Protein AF-A0A964JKA5-F1 (afdb_monomer_lite)

Foldseek 3Di:
DLLCLFLLFPDKDAQQWEDQDPPDIDGARMATPQRDPDDDHGYRGGLDGDHDDDPDDDPVVNVVVVVCVVVVWQWDWDDDPPDDIDIGGQPDWDDDPPRGPDTQGSCLVPPVVSVVVSSQCSNCVNVVHNDPVSVVVVVVVVVLVVLLVVLLVLLQVLLVVVVNDDPVSNVCSVPDSDNVLSVVQSVCCNPPSDGDD

Radius of gyration: 29.88 Å; chains: 1; bounding box: 60×28×90 Å

Sequence (197 aa):
MVLDTDPDVDSTGFDAGFSPDSKNMRAPDIAVGNVPDRPGWLPGTPPLAVEYAGSGQDEAELTAKIGELLLGIRRVEVHVAGEAVRTLGVGEVLMAPGILRNPVPVEALFDRNVAHEVAFRNLLQRHGYAGLDDVRAEGAEEGRHEAREVLRELLRNTLRGRGALTAEHDTRIAGCPDLAWLAAWVATAATTGVLSD

Secondary structure (DSSP, 8-state):
-TTTTSTT---EEES--EEEETTEEE--SEEESS--SSSSPEES--SEEE----S-S-HHHHHHHHHHHHTT--EEEE--TTS--EEEETT-EE--TTT-SS-EEGGGGT-HHHHHHHHHHHHHHHTT-SSHHHHHHHHHHHHHHHHHHHHHHHHHHHHHHTT---HHHHHHHHH---HHHHHHHHHHHHHHSS---

pLDDT: mean 88.21, std 12.48, range [48.12, 97.81]

Structure (mmCIF, N/CA/C/O backbone):
data_AF-A0A964JKA5-F1
#
_entry.id   AF-A0A964JKA5-F1
#
loop_
_atom_site.group_PDB
_atom_site.id
_atom_site.type_symbol
_atom_site.label_atom_id
_atom_site.label_alt_id
_atom_site.label_comp_id
_atom_site.label_asym_id
_atom_site.label_entity_id
_atom_site.label_seq_id
_atom_site.pdbx_PDB_ins_code
_atom_site.Cartn_x
_atom_site.Cartn_y
_atom_site.Cartn_z
_atom_site.occupancy
_atom_site.B_iso_or_equiv
_atom_site.auth_seq_id
_atom_site.auth_comp_id
_atom_site.auth_asym_id
_atom_site.auth_atom_id
_atom_site.pdbx_PDB_model_num
ATOM 1 N N . MET A 1 1 ? -5.307 5.838 10.882 1.00 71.88 1 MET A N 1
ATOM 2 C CA . MET A 1 1 ? -4.463 5.957 9.670 1.00 71.88 1 MET A CA 1
ATOM 3 C C . MET A 1 1 ? -3.945 4.601 9.202 1.00 71.88 1 MET A C 1
ATOM 5 O O . MET A 1 1 ? -4.222 4.248 8.071 1.00 71.88 1 MET A O 1
ATOM 9 N N . VAL A 1 2 ? -3.257 3.808 10.038 1.00 91.62 2 VAL A N 1
ATOM 10 C CA . VAL A 1 2 ? -2.707 2.510 9.588 1.00 91.62 2 VAL A CA 1
ATOM 11 C C . VAL A 1 2 ? -3.783 1.478 9.214 1.00 91.62 2 VAL A C 1
ATOM 13 O O . VAL A 1 2 ? -3.704 0.883 8.146 1.00 91.62 2 VAL A O 1
ATOM 16 N N . LEU A 1 3 ? -4.828 1.326 10.036 1.00 94.38 3 LEU A N 1
ATOM 17 C CA . LEU A 1 3 ? -5.899 0.345 9.798 1.00 94.38 3 LEU A CA 1
ATOM 18 C C . LEU A 1 3 ? -6.739 0.678 8.560 1.00 94.38 3 LEU A C 1
ATOM 20 O O . LEU A 1 3 ? -7.070 -0.205 7.788 1.00 94.38 3 LEU A O 1
ATOM 24 N N . ASP A 1 4 ? -7.019 1.963 8.346 1.00 94.81 4 ASP A N 1
ATOM 25 C CA . ASP A 1 4 ? -7.806 2.459 7.210 1.00 94.81 4 ASP A CA 1
ATOM 26 C C . ASP A 1 4 ? -7.165 2.167 5.852 1.00 94.81 4 ASP A C 1
ATOM 28 O O . ASP A 1 4 ? -7.837 1.939 4.852 1.00 94.81 4 ASP A O 1
ATOM 32 N N . THR A 1 5 ? -5.834 2.138 5.820 1.00 96.62 5 THR A N 1
ATOM 33 C CA . THR A 1 5 ? -5.111 1.851 4.583 1.00 96.62 5 THR A CA 1
ATOM 34 C C . THR A 1 5 ? -5.114 0.374 4.217 1.00 96.62 5 THR A C 1
ATOM 36 O O . THR A 1 5 ? -4.766 0.077 3.078 1.00 96.62 5 THR A O 1
ATOM 39 N N . ASP A 1 6 ? -5.468 -0.539 5.133 1.00 97.38 6 ASP A N 1
ATOM 40 C CA . ASP A 1 6 ? -5.421 -1.981 4.872 1.00 97.38 6 ASP A CA 1
ATOM 41 C C . ASP A 1 6 ? -6.290 -2.362 3.655 1.00 97.38 6 ASP A C 1
ATOM 43 O O . ASP A 1 6 ? -7.383 -1.816 3.491 1.00 97.38 6 ASP A O 1
ATOM 47 N N . PRO A 1 7 ? -5.823 -3.260 2.764 1.00 96.62 7 PRO A N 1
ATOM 48 C CA . PRO A 1 7 ? -6.537 -3.543 1.524 1.00 96.62 7 PRO A CA 1
ATOM 49 C C . PRO A 1 7 ? -7.911 -4.199 1.672 1.00 96.62 7 PRO A C 1
ATOM 51 O O . PRO A 1 7 ? -8.696 -4.095 0.733 1.00 96.62 7 PRO A O 1
ATOM 54 N N . ASP A 1 8 ? -8.191 -4.876 2.791 1.00 96.38 8 ASP A N 1
ATOM 55 C CA . ASP A 1 8 ? -9.517 -5.462 3.058 1.00 96.38 8 ASP A CA 1
ATOM 56 C C . ASP A 1 8 ? -10.433 -4.502 3.841 1.00 96.38 8 ASP A C 1
ATOM 58 O O . ASP A 1 8 ? -11.581 -4.834 4.133 1.00 96.38 8 ASP A O 1
ATOM 62 N N . VAL A 1 9 ? -9.951 -3.297 4.173 1.00 95.44 9 VAL A N 1
ATOM 63 C CA . VAL A 1 9 ? -10.720 -2.294 4.913 1.00 95.44 9 VAL A CA 1
ATOM 64 C C . VAL A 1 9 ? -11.393 -1.311 3.957 1.00 95.44 9 VAL A C 1
ATOM 66 O O . VAL A 1 9 ? -10.762 -0.440 3.348 1.00 95.44 9 VAL A O 1
ATOM 69 N N . ASP A 1 10 ? -12.718 -1.424 3.881 1.00 92.06 10 ASP A N 1
ATOM 70 C CA . ASP A 1 10 ? -13.564 -0.535 3.077 1.00 92.06 10 ASP A CA 1
ATOM 71 C C . ASP A 1 10 ? -13.814 0.821 3.747 1.00 92.06 10 ASP A C 1
ATOM 73 O O . ASP A 1 10 ? -13.889 1.848 3.075 1.00 92.06 10 ASP A O 1
ATOM 77 N N . SER A 1 11 ? -13.978 0.829 5.071 1.00 92.62 11 SER A N 1
ATOM 78 C CA . SER A 1 11 ? -14.352 2.024 5.828 1.00 92.62 11 SER A CA 1
ATOM 79 C C . SER A 1 11 ? -13.766 2.005 7.230 1.00 92.62 11 SER A C 1
ATOM 81 O O . SER A 1 11 ? -13.856 0.982 7.919 1.00 92.62 11 SER A O 1
ATOM 83 N N . THR A 1 12 ? -13.300 3.160 7.696 1.00 93.25 12 THR A N 1
ATOM 84 C CA . THR A 1 12 ? -13.019 3.404 9.112 1.00 93.25 12 THR A CA 1
ATOM 85 C C . THR A 1 12 ? -13.715 4.663 9.606 1.00 93.25 12 THR A C 1
ATOM 87 O O . THR A 1 12 ? -14.068 5.548 8.830 1.00 93.25 12 THR A O 1
ATOM 90 N N . GLY A 1 13 ? -13.932 4.731 10.915 1.00 91.06 13 GLY A N 1
ATOM 91 C CA . GLY A 1 13 ? -14.464 5.904 11.593 1.00 91.06 13 GLY A CA 1
ATOM 92 C C . GLY A 1 13 ? -13.642 6.235 12.820 1.00 91.06 13 GLY A C 1
ATOM 93 O O . GLY A 1 13 ? -13.259 5.332 13.558 1.00 91.06 13 GLY A O 1
ATOM 94 N N . PHE A 1 14 ? -13.405 7.523 13.035 1.00 90.25 14 PHE A N 1
ATOM 95 C CA . PHE A 1 14 ? -12.816 8.043 14.266 1.00 90.25 14 PHE A CA 1
ATOM 96 C C . PHE A 1 14 ? -13.937 8.560 15.154 1.00 90.25 14 PHE A C 1
ATOM 98 O O . PHE A 1 14 ? -14.813 9.270 14.654 1.00 90.25 14 PHE A O 1
ATOM 105 N N . ASP A 1 15 ? -13.936 8.164 16.426 1.00 89.25 15 ASP A N 1
ATOM 106 C CA . ASP A 1 15 ? -14.999 8.492 17.385 1.00 89.25 15 ASP A CA 1
ATOM 107 C C . ASP A 1 15 ? -16.408 8.168 16.845 1.00 89.25 15 ASP A C 1
ATOM 109 O O . ASP A 1 15 ? -17.394 8.871 17.093 1.00 89.25 15 ASP A O 1
ATOM 113 N N . ALA A 1 16 ? -16.511 7.105 16.040 1.00 88.50 16 ALA A N 1
ATOM 114 C CA . ALA A 1 16 ? -17.747 6.759 15.356 1.00 88.50 16 ALA A CA 1
ATOM 115 C C . ALA A 1 16 ? -18.775 6.243 16.364 1.00 88.50 16 ALA A C 1
ATOM 117 O O . ALA A 1 16 ? -18.591 5.202 16.986 1.00 88.50 16 ALA A O 1
ATOM 118 N N . GLY A 1 17 ? -19.885 6.961 16.516 1.00 88.94 17 GLY A N 1
ATOM 119 C CA . GLY A 1 17 ? -20.928 6.602 17.466 1.00 88.94 17 GLY A CA 1
ATOM 120 C C . GLY A 1 17 ? -21.761 5.401 17.019 1.00 88.94 17 GLY A C 1
ATOM 121 O O . GLY A 1 17 ? -22.501 5.487 16.040 1.00 88.94 17 GLY A O 1
ATOM 122 N N . PHE A 1 18 ? -21.731 4.321 17.798 1.00 89.62 18 PHE A N 1
ATOM 123 C CA . PHE A 1 18 ? -22.574 3.138 17.642 1.00 89.62 18 PHE A CA 1
ATOM 124 C C . PHE A 1 18 ? -23.636 3.036 18.741 1.00 89.62 18 PHE A C 1
ATOM 126 O O . PHE A 1 18 ? -23.392 3.364 19.904 1.00 89.62 18 PHE A O 1
ATOM 133 N N . SER A 1 19 ? -24.807 2.515 18.380 1.00 89.12 19 SER A N 1
ATOM 134 C CA . SER A 1 19 ? -25.881 2.110 19.286 1.00 89.12 19 SER A CA 1
ATOM 135 C C . SER A 1 19 ? -26.134 0.606 19.110 1.00 89.12 19 SER A C 1
ATOM 137 O O . SER A 1 19 ? -26.920 0.202 18.244 1.00 89.12 19 SER A O 1
ATOM 139 N N . PRO A 1 20 ? -25.442 -0.247 19.893 1.00 81.69 20 PRO A N 1
ATOM 140 C CA . PRO A 1 20 ? -25.587 -1.701 19.805 1.00 81.69 20 PRO A CA 1
ATOM 141 C C . PRO A 1 20 ? -26.995 -2.174 20.168 1.00 81.69 20 PRO A C 1
ATOM 143 O O . PRO A 1 20 ? -27.489 -3.159 19.625 1.00 81.69 20 PRO A O 1
ATOM 146 N N . ASP A 1 21 ? -27.648 -1.446 21.074 1.00 83.81 21 ASP A N 1
ATOM 147 C CA . ASP A 1 21 ? -29.027 -1.659 21.482 1.00 83.81 21 ASP A CA 1
ATOM 148 C C . ASP A 1 21 ? -29.695 -0.332 21.874 1.00 83.81 21 ASP A C 1
ATOM 150 O O . ASP A 1 21 ? -29.045 0.704 22.008 1.00 83.81 21 ASP A O 1
ATOM 154 N N . SER A 1 22 ? -31.012 -0.378 22.101 1.00 78.88 22 SER A N 1
ATOM 155 C CA . SER A 1 22 ? -31.855 0.794 22.396 1.00 78.88 22 SER A CA 1
ATOM 156 C C . SER A 1 22 ? -31.456 1.628 23.625 1.00 78.88 22 SER A C 1
ATOM 158 O O . SER A 1 22 ? -32.026 2.697 23.832 1.00 78.88 22 SER A O 1
ATOM 160 N N . LYS A 1 23 ? -30.545 1.139 24.473 1.00 83.06 23 LYS A N 1
ATOM 161 C CA . LYS A 1 23 ? -30.159 1.776 25.739 1.00 83.06 23 LYS A CA 1
ATOM 162 C C . LYS A 1 23 ? -28.662 2.042 25.851 1.00 83.06 23 LYS A C 1
ATOM 164 O O . LYS A 1 23 ? -28.255 2.727 26.787 1.00 83.06 23 LYS A O 1
ATOM 169 N N . ASN A 1 24 ? -27.855 1.528 24.929 1.00 79.62 24 ASN A N 1
ATOM 170 C CA . ASN A 1 24 ? -26.409 1.660 24.964 1.00 79.62 24 ASN A CA 1
ATOM 171 C C . ASN A 1 24 ? -25.888 2.439 23.760 1.00 79.62 24 ASN A C 1
ATOM 173 O O . ASN A 1 24 ? -26.321 2.247 22.625 1.00 79.62 24 ASN A O 1
ATOM 177 N N . MET A 1 25 ? -24.904 3.292 24.034 1.00 83.25 25 MET A N 1
ATOM 178 C CA . MET A 1 25 ? -24.112 3.991 23.030 1.00 83.25 25 MET A CA 1
ATOM 179 C C . MET A 1 25 ? -22.634 3.819 23.358 1.00 83.25 25 MET A C 1
ATOM 181 O O . MET A 1 25 ? -22.254 3.865 24.533 1.00 83.25 25 MET A O 1
ATOM 185 N N . ARG A 1 26 ? -21.813 3.595 22.338 1.00 85.88 26 ARG A N 1
ATOM 186 C CA . ARG A 1 26 ? -20.352 3.506 22.438 1.00 85.88 26 ARG A CA 1
ATOM 187 C C . ARG A 1 26 ? -19.743 4.198 21.229 1.00 85.88 26 ARG A C 1
ATOM 189 O O . ARG A 1 26 ? -20.271 4.060 20.133 1.00 85.88 26 ARG A O 1
ATOM 196 N N . ALA A 1 27 ? -18.666 4.936 21.433 1.00 88.31 27 ALA A N 1
ATOM 197 C CA . ALA A 1 27 ? -17.919 5.581 20.365 1.00 88.31 27 ALA A CA 1
ATOM 198 C C . ALA A 1 27 ? -16.451 5.208 20.569 1.00 88.31 27 ALA A C 1
ATOM 200 O O . ALA A 1 27 ? -15.813 5.838 21.408 1.00 88.31 27 ALA A O 1
ATOM 201 N N . PRO A 1 28 ? -15.964 4.137 19.921 1.00 87.69 28 PRO A N 1
ATOM 202 C CA . PRO A 1 28 ? -14.559 3.790 20.015 1.00 87.69 28 PRO A CA 1
ATOM 203 C C . PRO A 1 28 ? -13.702 4.833 19.311 1.00 87.69 28 PRO A C 1
ATOM 205 O O . PRO A 1 28 ? -14.137 5.395 18.298 1.00 87.69 28 PRO A O 1
ATOM 208 N N . ASP A 1 29 ? -12.473 5.021 19.794 1.00 90.31 29 ASP A N 1
ATOM 209 C CA . ASP A 1 29 ? -11.520 5.948 19.169 1.00 90.31 29 ASP A CA 1
ATOM 210 C C . ASP A 1 29 ? -11.337 5.632 17.675 1.00 90.31 29 ASP A C 1
ATOM 212 O O . ASP A 1 29 ? -11.250 6.530 16.833 1.00 90.31 29 ASP A O 1
ATOM 216 N N . ILE A 1 30 ? -11.302 4.338 17.326 1.00 91.94 30 ILE A N 1
ATOM 217 C CA . ILE A 1 30 ? -11.314 3.870 15.937 1.00 91.94 30 ILE A CA 1
ATOM 218 C C . ILE A 1 30 ? -12.281 2.693 15.776 1.00 91.94 30 ILE A C 1
ATOM 220 O O . ILE A 1 30 ? -12.174 1.677 16.461 1.00 91.94 30 ILE A O 1
ATOM 224 N N . ALA A 1 31 ? -13.170 2.788 14.791 1.00 92.88 31 ALA A N 1
ATOM 225 C CA . ALA A 1 31 ? -13.996 1.695 14.289 1.00 92.88 31 ALA A CA 1
ATOM 226 C C . ALA A 1 31 ? -13.549 1.288 12.879 1.00 92.88 31 ALA A C 1
ATOM 228 O O . ALA A 1 31 ? -13.314 2.145 12.027 1.00 92.88 31 ALA A O 1
ATOM 229 N N . VAL A 1 32 ? -13.468 -0.015 12.616 1.00 93.69 32 VAL A N 1
ATOM 230 C CA . VAL A 1 32 ? -13.135 -0.587 11.306 1.00 93.69 32 VAL A CA 1
ATOM 231 C C . VAL A 1 32 ? -14.302 -1.439 10.822 1.00 93.69 32 VAL A C 1
ATOM 233 O O . VAL A 1 32 ? -14.722 -2.371 11.510 1.00 93.69 32 VAL A O 1
ATOM 236 N N . GLY A 1 33 ? -14.797 -1.126 9.624 1.00 90.25 33 GLY A N 1
ATOM 237 C CA . GLY A 1 33 ? -15.964 -1.758 9.012 1.00 90.25 33 GLY A CA 1
ATOM 238 C C . GLY A 1 33 ? -17.297 -1.229 9.551 1.00 90.25 33 GLY A C 1
ATOM 239 O O . GLY A 1 33 ? -17.398 -0.760 10.682 1.00 90.25 33 GLY A O 1
ATOM 240 N N . ASN A 1 34 ? -18.346 -1.322 8.728 1.00 88.94 34 ASN A N 1
ATOM 241 C CA . ASN A 1 34 ? -19.699 -0.844 9.046 1.00 88.94 34 ASN A CA 1
ATOM 242 C C . ASN A 1 34 ? -19.774 0.649 9.430 1.00 88.94 34 ASN A C 1
ATOM 244 O O . ASN A 1 34 ? -20.655 1.040 10.197 1.00 88.94 34 ASN A O 1
ATOM 248 N N . VAL A 1 35 ? -18.893 1.487 8.869 1.00 90.06 35 VAL A N 1
ATOM 249 C CA . VAL A 1 35 ? -18.902 2.945 9.067 1.00 90.06 35 VAL A CA 1
ATOM 250 C C . VAL A 1 35 ? -19.303 3.648 7.762 1.00 90.06 35 VAL A C 1
ATOM 252 O O . VAL A 1 35 ? -18.444 4.070 6.993 1.00 90.06 35 VAL A O 1
ATOM 255 N N . PRO A 1 36 ? -20.609 3.742 7.450 1.00 88.38 36 PRO A N 1
ATOM 256 C CA . PRO A 1 36 ? -21.080 4.464 6.272 1.00 88.38 36 PRO A CA 1
ATOM 257 C C . PRO A 1 36 ? -20.891 5.979 6.425 1.00 88.38 36 PRO A C 1
ATOM 259 O O . PRO A 1 36 ? -21.087 6.520 7.512 1.00 88.38 36 PRO A O 1
ATOM 262 N N . ASP A 1 37 ? -20.628 6.666 5.311 1.00 85.75 37 ASP A N 1
ATOM 263 C CA . ASP A 1 37 ? -20.558 8.133 5.234 1.00 85.75 37 ASP A CA 1
ATOM 264 C C . ASP A 1 37 ? -21.962 8.761 5.304 1.00 85.75 37 ASP A C 1
ATOM 266 O O . ASP A 1 37 ? -22.557 9.194 4.315 1.00 85.75 37 ASP A O 1
ATOM 270 N N . ARG A 1 38 ? -22.566 8.700 6.493 1.00 82.62 38 ARG A N 1
ATOM 271 C CA . ARG A 1 38 ? -23.863 9.307 6.794 1.00 82.62 38 ARG A CA 1
ATOM 272 C C . ARG A 1 38 ? -23.905 9.796 8.240 1.00 82.62 38 ARG A C 1
ATOM 274 O O . ARG A 1 38 ? -23.355 9.142 9.124 1.00 82.62 38 ARG A O 1
ATOM 281 N N . PRO A 1 39 ? -24.606 10.906 8.509 1.00 81.75 39 PRO A N 1
ATOM 282 C CA . PRO A 1 39 ? -24.738 11.420 9.863 1.00 81.75 39 PRO A CA 1
ATOM 283 C C . PRO A 1 39 ? -25.609 10.509 10.740 1.00 81.75 39 PRO A C 1
ATOM 285 O O . PRO A 1 39 ? -26.538 9.854 10.259 1.00 81.75 39 PRO A O 1
ATOM 288 N N . GLY A 1 40 ? -25.362 10.558 12.050 1.00 84.75 40 GLY A N 1
ATOM 289 C CA . GLY A 1 40 ? -26.176 9.906 13.078 1.00 84.75 40 GLY A CA 1
ATOM 290 C C . GLY A 1 40 ? -25.510 8.693 13.728 1.00 84.75 40 GLY A C 1
ATOM 291 O O . GLY A 1 40 ? -24.373 8.347 13.427 1.00 84.75 40 GLY A O 1
ATOM 292 N N . TRP A 1 41 ? -26.240 8.060 14.648 1.00 86.44 41 TRP A N 1
ATOM 293 C CA . TRP A 1 41 ? -25.777 6.875 15.369 1.00 86.44 41 TRP A CA 1
ATOM 294 C C . TRP A 1 41 ? -25.859 5.631 14.486 1.00 86.44 41 TRP A C 1
ATOM 296 O O . TRP A 1 41 ? -26.908 5.324 13.911 1.00 86.44 41 TRP A O 1
ATOM 306 N N . LEU A 1 42 ? -24.752 4.903 14.404 1.00 88.88 42 LEU A N 1
ATOM 307 C CA . LEU A 1 42 ? -24.651 3.670 13.640 1.00 88.88 42 LEU A CA 1
ATOM 308 C C . LEU A 1 42 ? -25.280 2.514 14.433 1.00 88.88 42 LEU A C 1
ATOM 310 O O . LEU A 1 42 ? -24.969 2.341 15.609 1.00 88.88 42 LEU A O 1
ATOM 314 N N . PRO A 1 43 ? -26.180 1.711 13.845 1.00 87.81 43 PRO A N 1
ATOM 315 C CA . PRO A 1 43 ? -26.748 0.565 14.546 1.00 87.81 43 PRO A CA 1
ATOM 316 C C . PRO A 1 43 ? -25.712 -0.557 14.712 1.00 87.81 43 PRO A C 1
ATOM 318 O O . PRO A 1 43 ? -24.899 -0.793 13.820 1.00 87.81 43 PRO A O 1
ATOM 321 N N . GLY A 1 44 ? -25.802 -1.302 15.815 1.00 87.69 44 GLY A N 1
ATOM 322 C CA . GLY A 1 44 ? -24.990 -2.501 16.043 1.00 87.69 44 GLY A CA 1
ATOM 323 C C . GLY A 1 44 ? -23.582 -2.198 16.560 1.00 87.69 44 GLY A C 1
ATOM 324 O O . GLY A 1 44 ? -23.390 -1.267 17.339 1.00 87.69 44 GLY A O 1
ATOM 325 N N . THR A 1 45 ? -22.609 -3.017 16.159 1.00 88.25 45 THR A N 1
ATOM 326 C CA . THR A 1 45 ? -21.197 -2.908 16.560 1.00 88.25 45 THR A CA 1
ATOM 327 C C . THR A 1 45 ? -20.282 -2.995 15.338 1.00 88.25 45 THR A C 1
ATOM 329 O O . THR A 1 45 ? -20.593 -3.747 14.405 1.00 88.25 45 THR A O 1
ATOM 332 N N . PRO A 1 46 ? -19.143 -2.280 15.322 1.00 91.00 46 PRO A N 1
ATOM 333 C CA . PRO A 1 46 ? -18.148 -2.475 14.277 1.00 91.00 46 PRO A CA 1
ATOM 334 C C . PRO A 1 46 ? -17.502 -3.869 14.408 1.00 91.00 46 PRO A C 1
ATOM 336 O O . PRO A 1 46 ? -17.376 -4.372 15.528 1.00 91.00 46 PRO A O 1
ATOM 339 N N . PRO A 1 47 ? -17.083 -4.501 13.294 1.00 92.31 47 PRO A N 1
ATOM 340 C CA . PRO A 1 47 ? -16.319 -5.751 13.317 1.00 92.31 47 PRO A CA 1
ATOM 341 C C . PRO A 1 47 ? -15.045 -5.671 14.163 1.00 92.31 47 PRO A C 1
ATOM 343 O O . PRO A 1 47 ? -14.705 -6.628 14.855 1.00 92.31 47 PRO A O 1
ATOM 346 N N . LEU A 1 48 ? -14.358 -4.527 14.122 1.00 92.12 48 LEU A N 1
ATOM 347 C CA . LEU A 1 48 ? -13.182 -4.245 14.937 1.00 92.12 48 LEU A CA 1
ATOM 348 C C . LEU A 1 48 ? -13.277 -2.825 15.502 1.00 92.12 48 LEU A C 1
ATOM 350 O O . LEU A 1 48 ? -13.539 -1.868 14.775 1.00 92.12 48 LEU A O 1
ATOM 354 N N . ALA A 1 49 ? -13.036 -2.707 16.804 1.00 92.31 49 ALA A N 1
ATOM 355 C CA . ALA A 1 49 ? -12.913 -1.447 17.523 1.00 92.31 49 ALA A CA 1
ATOM 356 C C . ALA A 1 49 ? -11.529 -1.373 18.178 1.00 92.31 49 ALA A C 1
ATOM 358 O O . ALA A 1 49 ? -11.021 -2.384 18.666 1.00 92.31 49 ALA A O 1
ATOM 359 N N . VAL A 1 50 ? -10.933 -0.185 18.194 1.00 90.50 50 VAL A N 1
ATOM 360 C CA . VAL A 1 50 ? -9.686 0.108 18.906 1.00 90.50 50 VAL A CA 1
ATOM 361 C C . VAL A 1 50 ? -9.939 1.263 19.857 1.00 90.50 50 VAL A C 1
ATOM 363 O O . VAL A 1 50 ? -10.483 2.286 19.451 1.00 90.50 50 VAL A O 1
ATOM 366 N N . GLU A 1 51 ? -9.504 1.076 21.098 1.00 88.00 51 GLU A N 1
ATOM 367 C CA . GLU A 1 51 ? -9.532 2.079 22.156 1.00 88.00 51 GLU A CA 1
ATOM 368 C C . GLU A 1 51 ? -8.094 2.351 22.599 1.00 88.00 51 GLU A C 1
ATOM 370 O O . GLU A 1 51 ? -7.336 1.430 22.927 1.00 88.00 51 GLU A O 1
ATOM 375 N N . TYR A 1 52 ? -7.711 3.618 22.631 1.00 84.62 52 TYR A N 1
ATOM 376 C CA . TYR A 1 52 ? -6.484 4.076 23.246 1.00 84.62 52 TYR A CA 1
ATOM 377 C C . TYR A 1 52 ? -6.761 4.358 24.712 1.00 84.62 52 TYR A C 1
ATOM 379 O O . TYR A 1 52 ? -7.563 5.210 25.086 1.00 84.62 52 TYR A O 1
ATOM 387 N N . ALA A 1 53 ? -6.055 3.647 25.583 1.00 79.56 53 ALA A N 1
ATOM 388 C CA . ALA A 1 53 ? -6.257 3.788 27.010 1.00 79.56 53 ALA A CA 1
ATOM 389 C C . ALA A 1 53 ? -5.821 5.198 27.480 1.00 79.56 53 ALA A C 1
ATOM 391 O O . ALA A 1 53 ? -4.657 5.406 27.820 1.00 79.56 53 ALA A O 1
ATOM 392 N N . GLY A 1 54 ? -6.757 6.144 27.582 1.00 65.44 54 GLY A N 1
ATOM 393 C CA . GLY A 1 54 ? -6.530 7.500 28.094 1.00 65.44 54 GLY A CA 1
ATOM 394 C C . GLY A 1 54 ? -6.302 7.564 29.611 1.00 65.44 54 GLY A C 1
ATOM 395 O O . GLY A 1 54 ? -6.552 6.604 30.346 1.00 65.44 54 GLY A O 1
ATOM 396 N N . SER A 1 55 ? -5.797 8.693 30.111 1.00 58.62 55 SER A N 1
ATOM 397 C CA . SER A 1 55 ? -5.717 8.969 31.552 1.00 58.62 55 SER A CA 1
ATOM 398 C C . SER A 1 55 ? -7.045 9.562 32.031 1.00 58.62 55 SER A C 1
ATOM 400 O O . SER A 1 55 ? -7.273 10.762 31.878 1.00 58.62 55 SER A O 1
ATOM 402 N N . GLY A 1 56 ? -7.928 8.733 32.589 1.00 54.72 56 GLY A N 1
ATOM 403 C CA . GLY A 1 56 ? -9.218 9.189 33.101 1.00 54.72 56 GLY A CA 1
ATOM 404 C C . GLY A 1 56 ? -10.044 8.087 33.769 1.00 54.72 56 GLY A C 1
ATOM 405 O O . GLY A 1 56 ? -10.723 7.347 33.072 1.00 54.72 56 GLY A O 1
ATOM 406 N N . GLN A 1 57 ? -10.044 8.111 35.109 1.00 48.12 57 GLN A N 1
ATOM 407 C CA . GLN A 1 57 ? -10.852 7.354 36.091 1.00 48.12 57 GLN A CA 1
ATOM 408 C C . GLN A 1 57 ? -10.255 6.060 36.685 1.00 48.12 57 GLN A C 1
ATOM 410 O O . GLN A 1 57 ? -9.525 5.336 36.026 1.00 48.12 57 GLN A O 1
ATOM 415 N N . ASP A 1 58 ? -10.571 5.886 37.980 1.00 57.97 58 ASP A N 1
ATOM 416 C CA . ASP A 1 58 ? -9.986 5.039 39.042 1.00 57.97 58 ASP A CA 1
ATOM 417 C C . ASP A 1 58 ? -8.542 5.397 39.481 1.00 57.97 58 ASP A C 1
ATOM 419 O O . ASP A 1 58 ? -7.585 5.287 38.723 1.00 57.97 58 ASP A O 1
ATOM 423 N N . GLU A 1 59 ? -8.369 5.832 40.740 1.00 50.62 59 GLU A N 1
ATOM 424 C CA . GLU A 1 59 ? -7.060 6.137 41.354 1.00 50.62 59 GLU A CA 1
ATOM 425 C C . GLU A 1 59 ? -6.151 4.898 41.458 1.00 50.62 59 GLU A C 1
ATOM 427 O O . GLU A 1 59 ? -4.922 5.024 41.384 1.00 50.62 59 GLU A O 1
ATOM 432 N N . ALA A 1 60 ? -6.732 3.702 41.595 1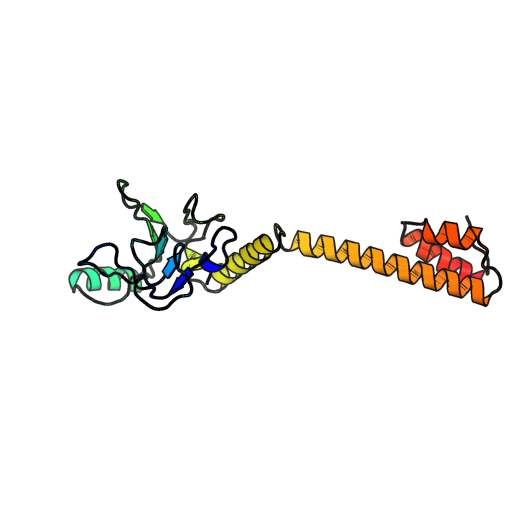.00 60.66 60 ALA A N 1
ATOM 433 C CA . ALA A 1 60 ? -5.982 2.451 41.635 1.00 60.66 60 ALA A CA 1
ATOM 434 C C . ALA A 1 60 ? -5.460 2.079 40.240 1.00 60.66 60 ALA A C 1
ATOM 436 O O . ALA A 1 60 ? -4.272 1.773 40.086 1.00 60.66 60 ALA A O 1
ATOM 437 N N . GLU A 1 61 ? -6.306 2.193 39.213 1.00 58.50 61 GLU A N 1
ATOM 438 C CA . GLU A 1 61 ? -5.886 2.002 37.821 1.00 58.50 61 GLU A CA 1
ATOM 439 C C . GLU A 1 61 ? -4.910 3.097 37.384 1.00 58.50 61 GLU A C 1
ATOM 441 O O . GLU A 1 61 ? -3.920 2.802 36.721 1.00 58.50 61 GLU A O 1
ATOM 446 N N . LEU A 1 62 ? -5.102 4.342 37.829 1.00 52.81 62 LEU A N 1
ATOM 447 C CA . LEU A 1 62 ? -4.193 5.452 37.555 1.00 52.81 62 LEU A CA 1
ATOM 448 C C . LEU A 1 62 ? -2.814 5.236 38.188 1.00 52.81 62 LEU A C 1
ATOM 450 O O . LEU A 1 62 ? -1.811 5.531 37.548 1.00 52.81 62 LEU A O 1
ATOM 454 N N . THR A 1 63 ? -2.730 4.692 39.403 1.00 61.41 63 THR A N 1
ATOM 455 C CA . THR A 1 63 ? -1.439 4.400 40.050 1.00 61.41 63 THR A CA 1
ATOM 456 C C . THR A 1 63 ? -0.694 3.277 39.328 1.00 61.41 63 THR A C 1
ATOM 458 O O . THR A 1 63 ? 0.502 3.411 39.054 1.00 61.41 63 THR A O 1
ATOM 461 N N . ALA A 1 64 ? -1.397 2.201 38.954 1.00 63.41 64 ALA A N 1
ATOM 462 C CA . ALA A 1 64 ? -0.826 1.139 38.128 1.00 63.41 64 ALA A CA 1
ATOM 463 C C . ALA A 1 64 ? -0.342 1.698 36.781 1.00 63.41 64 ALA A C 1
ATOM 465 O O . ALA A 1 64 ? 0.797 1.473 36.378 1.00 63.41 64 ALA A O 1
ATOM 466 N N . LYS A 1 65 ? -1.164 2.530 36.140 1.00 57.62 65 LYS A N 1
ATOM 467 C CA . LYS A 1 65 ? -0.888 3.135 34.838 1.00 57.62 65 LYS A CA 1
ATOM 468 C C . LYS A 1 65 ? 0.219 4.186 34.874 1.00 57.62 65 LYS A C 1
ATOM 470 O O . LYS A 1 65 ? 0.988 4.264 33.926 1.00 57.62 65 LYS A O 1
ATOM 475 N N . ILE A 1 66 ? 0.373 4.948 35.959 1.00 58.00 66 ILE A N 1
ATOM 476 C CA . ILE A 1 66 ? 1.545 5.809 36.187 1.00 58.00 66 ILE A CA 1
ATOM 477 C C . ILE A 1 66 ? 2.805 4.945 36.265 1.00 58.00 66 ILE A C 1
ATOM 479 O O . ILE A 1 66 ? 3.799 5.285 35.632 1.00 58.00 66 ILE A O 1
ATOM 483 N N . GLY A 1 67 ? 2.762 3.807 36.965 1.00 61.50 67 GLY A N 1
ATOM 484 C CA . GLY A 1 67 ? 3.856 2.833 36.957 1.00 61.50 67 GLY A CA 1
ATOM 485 C C . GLY A 1 67 ? 4.201 2.361 35.542 1.00 61.50 67 GLY A C 1
ATOM 486 O O . GLY A 1 67 ? 5.359 2.404 35.142 1.00 61.50 67 GLY A O 1
ATOM 487 N N . GLU A 1 68 ? 3.200 1.993 34.745 1.00 60.22 68 GLU A N 1
ATOM 488 C CA . GLU A 1 68 ? 3.393 1.549 33.360 1.00 60.22 68 GLU A CA 1
ATOM 489 C C . GLU A 1 68 ? 3.897 2.656 32.425 1.00 60.22 68 GLU A C 1
ATOM 491 O O . GLU A 1 68 ? 4.768 2.402 31.597 1.00 60.22 68 GLU A O 1
ATOM 496 N N . LEU A 1 69 ? 3.396 3.886 32.565 1.00 53.00 69 LEU A N 1
ATOM 497 C CA . LEU A 1 69 ? 3.815 5.044 31.771 1.00 53.00 69 LEU A CA 1
ATOM 498 C C . LEU A 1 69 ? 5.233 5.495 32.130 1.00 53.00 69 LEU A C 1
ATOM 500 O O . LEU A 1 69 ? 6.002 5.842 31.236 1.00 53.00 69 LEU A O 1
ATOM 504 N N . LEU A 1 70 ? 5.609 5.434 33.411 1.00 51.00 70 LEU A N 1
ATOM 505 C CA . LEU A 1 70 ? 6.982 5.681 33.862 1.00 51.00 70 LEU A CA 1
ATOM 506 C C . LEU A 1 70 ? 7.945 4.566 33.419 1.00 51.00 70 LEU A C 1
ATOM 508 O O . LEU A 1 70 ? 9.134 4.825 33.248 1.00 51.00 70 LEU A O 1
ATOM 512 N N . LEU A 1 71 ? 7.434 3.353 33.184 1.00 53.88 71 LEU A N 1
ATOM 513 C CA . LEU A 1 71 ? 8.166 2.235 32.579 1.00 53.88 71 LEU A CA 1
ATOM 514 C C . LEU A 1 71 ? 8.093 2.224 31.040 1.00 53.88 71 LEU A C 1
ATOM 516 O O . LEU A 1 71 ? 8.790 1.435 30.404 1.00 53.88 71 LEU A O 1
ATOM 520 N N . GLY A 1 72 ? 7.265 3.081 30.434 1.00 59.81 72 GLY A N 1
ATOM 521 C CA . GLY A 1 72 ? 7.043 3.131 28.991 1.00 59.81 72 GLY A CA 1
ATOM 522 C C . GLY A 1 72 ? 6.450 1.846 28.403 1.00 59.81 72 GLY A C 1
ATOM 523 O O . GLY A 1 72 ? 6.763 1.517 27.260 1.00 59.81 72 GLY A O 1
ATOM 524 N N . ILE A 1 73 ? 5.632 1.100 29.155 1.00 69.31 73 ILE A N 1
ATOM 525 C CA . ILE A 1 73 ? 5.069 -0.176 28.692 1.00 69.31 73 ILE A CA 1
ATOM 526 C C . ILE A 1 73 ? 4.063 0.092 27.574 1.00 69.31 73 ILE A C 1
ATOM 528 O O . ILE A 1 73 ? 2.982 0.635 27.794 1.00 69.31 73 ILE A O 1
ATOM 532 N N . ARG A 1 74 ? 4.430 -0.307 26.356 1.00 83.25 74 ARG A N 1
ATOM 533 C CA . ARG A 1 74 ? 3.578 -0.226 25.171 1.00 83.25 74 ARG A CA 1
ATOM 534 C C . ARG A 1 74 ? 3.077 -1.621 24.834 1.00 83.25 74 ARG A C 1
ATOM 536 O O . ARG A 1 74 ? 3.865 -2.484 24.450 1.00 83.25 74 ARG A O 1
ATOM 543 N N . ARG A 1 75 ? 1.775 -1.828 25.014 1.00 87.62 75 ARG A N 1
ATOM 544 C CA . ARG A 1 75 ? 1.096 -3.097 24.761 1.00 87.62 75 ARG A CA 1
ATOM 545 C C . ARG A 1 75 ? -0.279 -2.876 24.146 1.00 87.62 75 ARG A C 1
ATOM 547 O O . ARG A 1 75 ? -0.845 -1.792 24.254 1.00 87.62 75 ARG A O 1
ATOM 554 N N . VAL A 1 76 ? -0.814 -3.936 23.564 1.00 89.38 76 VAL A N 1
ATOM 555 C CA . VAL A 1 76 ? -2.176 -4.045 23.046 1.00 89.38 76 VAL A CA 1
ATOM 556 C C . VAL A 1 76 ? -2.840 -5.213 23.752 1.00 89.38 76 VAL A C 1
ATOM 558 O O . VAL A 1 76 ? -2.277 -6.305 23.805 1.00 89.38 76 VAL A O 1
ATOM 561 N N . GLU A 1 77 ? -4.040 -4.999 24.272 1.00 91.31 77 GLU A N 1
ATOM 562 C CA . GLU A 1 77 ? -4.885 -6.078 24.775 1.00 91.31 77 GLU A CA 1
ATOM 563 C C . GLU A 1 77 ? -5.923 -6.429 23.713 1.00 91.31 77 GLU A C 1
ATOM 565 O O . GLU A 1 77 ? -6.642 -5.567 23.211 1.00 91.31 77 GLU A O 1
ATOM 570 N N . VAL A 1 78 ? -5.978 -7.704 23.344 1.00 92.25 78 VAL A N 1
ATOM 571 C CA . VAL A 1 78 ? -6.885 -8.227 22.328 1.00 92.25 78 VAL A CA 1
ATOM 572 C C . VAL A 1 78 ? -8.016 -8.960 23.027 1.00 92.25 78 VAL A C 1
ATOM 574 O O . VAL A 1 78 ? -7.799 -9.978 23.690 1.00 92.25 78 VAL A O 1
ATOM 577 N N . HIS A 1 79 ? -9.223 -8.434 22.847 1.00 91.69 79 HIS A N 1
ATOM 578 C CA . HIS A 1 79 ? -10.458 -8.969 23.406 1.00 91.69 79 HIS A CA 1
ATOM 579 C C . HIS A 1 79 ? -11.279 -9.599 22.281 1.00 91.69 79 HIS A C 1
ATOM 581 O O . HIS A 1 79 ? -11.707 -8.906 21.361 1.00 91.69 79 HIS A O 1
ATOM 587 N N . VAL A 1 80 ? -11.498 -10.913 22.351 1.00 91.25 80 VAL A N 1
ATOM 588 C CA . VAL A 1 80 ? -12.355 -11.660 21.417 1.00 91.25 80 VAL A CA 1
ATOM 589 C C . VAL A 1 80 ? -13.451 -12.345 22.224 1.00 91.25 80 VAL A C 1
ATOM 591 O O . VAL A 1 80 ? -13.195 -12.911 23.287 1.00 91.25 80 VAL A O 1
ATOM 594 N N . ALA A 1 81 ? -14.695 -12.264 21.749 1.00 87.81 81 ALA A N 1
ATOM 595 C CA . ALA A 1 81 ? -15.842 -12.802 22.469 1.00 87.81 81 ALA A CA 1
ATOM 596 C C . ALA A 1 81 ? -15.676 -14.307 22.744 1.00 87.81 81 ALA A C 1
ATOM 598 O O . ALA A 1 81 ? -15.547 -15.106 21.820 1.00 87.81 81 ALA A O 1
ATOM 599 N N . GLY A 1 82 ? -15.719 -14.689 24.022 1.00 91.00 82 GLY A N 1
ATOM 600 C CA . GLY A 1 82 ? -15.575 -16.083 24.453 1.00 91.00 82 GLY A CA 1
ATOM 601 C C . GLY A 1 82 ? -14.132 -16.587 24.562 1.00 91.00 82 GLY A C 1
ATOM 602 O O . GLY A 1 82 ? -13.938 -17.735 24.956 1.00 91.00 82 GLY A O 1
ATOM 603 N N . GLU A 1 83 ? -13.130 -15.753 24.276 1.00 92.56 83 GLU A N 1
ATOM 604 C CA . GLU A 1 83 ? -11.712 -16.094 24.419 1.00 92.56 83 GLU A CA 1
ATOM 605 C C . GLU A 1 83 ? -11.068 -15.380 25.615 1.00 92.56 83 GLU A C 1
ATOM 607 O O . GLU A 1 83 ? -11.555 -14.361 26.107 1.00 92.56 83 GLU A O 1
ATOM 612 N N . ALA A 1 84 ? -9.948 -15.926 26.096 1.00 92.12 84 ALA A N 1
ATOM 613 C CA . ALA A 1 84 ? -9.129 -15.252 27.096 1.00 92.12 84 ALA A CA 1
ATOM 614 C C . ALA A 1 84 ? -8.428 -14.031 26.481 1.00 92.12 84 ALA A C 1
ATOM 616 O O . ALA A 1 84 ? -7.944 -14.089 25.349 1.00 92.12 84 ALA A O 1
ATOM 617 N N . VAL A 1 85 ? -8.329 -12.946 27.255 1.00 90.00 85 VAL A N 1
ATOM 618 C CA . VAL A 1 85 ? -7.616 -11.730 26.843 1.00 90.00 85 VAL A CA 1
ATOM 619 C C . VAL A 1 85 ? -6.163 -12.069 26.531 1.00 90.00 85 VAL A C 1
ATOM 621 O O . VAL A 1 85 ? -5.487 -12.738 27.318 1.00 90.00 85 VAL A O 1
ATOM 624 N N . ARG A 1 86 ? -5.679 -11.593 25.383 1.00 94.00 86 ARG A N 1
ATOM 625 C CA . ARG A 1 86 ? -4.277 -11.741 24.979 1.00 94.00 86 ARG A CA 1
ATOM 626 C C . ARG A 1 86 ? -3.581 -10.394 25.024 1.00 94.00 86 ARG A C 1
ATOM 628 O O . ARG A 1 86 ? -4.139 -9.406 24.561 1.00 94.00 86 ARG A O 1
ATOM 635 N N . THR A 1 87 ? -2.343 -10.380 25.493 1.00 92.75 87 THR A N 1
ATOM 636 C CA . THR A 1 87 ? -1.508 -9.179 25.514 1.00 92.75 87 THR A CA 1
ATOM 637 C C . THR A 1 87 ? -0.414 -9.300 24.468 1.00 92.75 87 THR A C 1
ATOM 639 O O . THR A 1 87 ? 0.274 -10.315 24.437 1.00 92.75 87 THR A O 1
ATOM 642 N N . LEU A 1 88 ? -0.265 -8.270 23.638 1.00 93.44 88 LEU A N 1
ATOM 643 C CA . LEU A 1 88 ? 0.786 -8.147 22.632 1.00 93.44 88 LEU A CA 1
ATOM 644 C C . LEU A 1 88 ? 1.674 -6.947 22.962 1.00 93.44 88 LEU A C 1
ATOM 646 O O . LEU A 1 88 ? 1.168 -5.856 23.222 1.00 93.44 88 LEU A O 1
ATOM 650 N N . GLY A 1 89 ? 2.984 -7.133 22.954 1.00 92.06 89 GLY A N 1
ATOM 651 C CA . GLY A 1 89 ? 3.984 -6.097 23.173 1.00 92.06 89 GLY A CA 1
ATOM 652 C C . GLY A 1 89 ? 4.701 -5.662 21.896 1.00 92.06 89 GLY A C 1
ATOM 653 O O . GLY A 1 89 ? 4.391 -6.082 20.784 1.00 92.06 89 GLY A O 1
ATOM 654 N N . VAL A 1 90 ? 5.703 -4.805 22.081 1.00 91.44 90 VAL A N 1
ATOM 655 C CA . VAL A 1 90 ? 6.672 -4.421 21.042 1.00 91.44 90 VAL A CA 1
ATOM 656 C C . VAL A 1 90 ? 7.318 -5.675 20.434 1.00 91.44 90 VAL A C 1
ATOM 658 O O . VAL A 1 90 ? 7.711 -6.585 21.162 1.00 91.44 90 VAL A O 1
ATOM 661 N N . GLY A 1 91 ? 7.444 -5.713 19.109 1.00 93.44 91 GLY A N 1
ATOM 662 C CA . GLY A 1 91 ? 7.949 -6.844 18.333 1.00 93.44 91 GLY A CA 1
ATOM 663 C C . GLY A 1 91 ? 6.886 -7.881 17.965 1.00 93.44 91 GLY A C 1
ATOM 664 O O . GLY A 1 91 ? 7.157 -8.760 17.146 1.00 93.44 91 GLY A O 1
ATOM 665 N N . GLU A 1 92 ? 5.681 -7.785 18.529 1.00 96.88 92 GLU A N 1
ATOM 666 C CA . GLU A 1 92 ? 4.558 -8.656 18.192 1.00 96.88 92 GLU A CA 1
ATOM 667 C C . GLU A 1 92 ? 3.612 -7.997 17.179 1.00 96.88 92 GLU A C 1
ATOM 669 O O . GLU A 1 92 ? 3.625 -6.786 16.945 1.00 96.88 92 GLU A O 1
ATOM 674 N N . VAL A 1 93 ? 2.772 -8.821 16.552 1.00 96.94 93 VAL A N 1
ATOM 675 C CA . VAL A 1 93 ? 1.827 -8.385 15.520 1.00 96.94 93 VAL A CA 1
ATOM 676 C C . VAL A 1 93 ? 0.389 -8.651 15.945 1.00 96.94 93 VAL A C 1
ATOM 678 O O . VAL A 1 93 ? 0.034 -9.740 16.401 1.00 96.94 93 VAL A O 1
ATOM 681 N N . LEU A 1 94 ? -0.459 -7.647 15.758 1.00 95.50 94 LEU A N 1
ATOM 682 C CA . LEU A 1 94 ? -1.903 -7.760 15.842 1.00 95.50 94 LEU A CA 1
ATOM 683 C C . LEU A 1 94 ? -2.440 -8.405 14.560 1.00 95.50 94 LEU A C 1
ATOM 685 O O . LEU A 1 94 ? -2.117 -7.987 13.447 1.00 95.50 94 LEU A O 1
ATOM 689 N N . MET A 1 95 ? -3.296 -9.406 14.745 1.00 95.44 95 MET A N 1
ATOM 690 C CA . MET A 1 95 ? -4.002 -10.121 13.686 1.00 95.44 95 MET A CA 1
ATOM 691 C C . MET A 1 95 ? -5.505 -9.972 13.908 1.00 95.44 95 MET A C 1
ATOM 693 O O . MET A 1 95 ? -5.971 -10.146 15.033 1.00 95.44 95 MET A O 1
ATOM 697 N N . ALA A 1 96 ? -6.255 -9.715 12.837 1.00 94.44 96 ALA A N 1
ATOM 698 C CA . ALA A 1 96 ? -7.717 -9.723 12.844 1.00 94.44 96 ALA A CA 1
ATOM 699 C C . ALA A 1 96 ? -8.238 -10.412 11.566 1.00 94.44 96 ALA A C 1
ATOM 701 O O . ALA A 1 96 ? -8.651 -9.735 10.622 1.00 94.44 96 ALA A O 1
ATOM 702 N N . PRO A 1 97 ? -8.162 -11.756 11.491 1.00 93.38 97 PRO A N 1
ATOM 703 C CA . PRO A 1 97 ? -8.529 -12.503 10.291 1.00 93.38 97 PRO A CA 1
ATOM 704 C C . PRO A 1 97 ? -9.969 -12.222 9.853 1.00 93.38 97 PRO A C 1
ATOM 706 O O . PRO A 1 97 ? -10.880 -12.203 10.677 1.00 93.38 97 PRO A O 1
ATOM 709 N N . GLY A 1 98 ? -10.172 -12.019 8.550 1.00 93.31 98 GLY A N 1
ATOM 710 C CA . GLY A 1 98 ? -11.481 -11.679 7.981 1.00 93.31 98 GLY A CA 1
ATOM 711 C C . GLY A 1 98 ? -11.904 -10.218 8.172 1.00 93.31 98 GLY A C 1
ATOM 712 O O . GLY A 1 98 ? -12.981 -9.852 7.714 1.00 93.31 98 GLY A O 1
ATOM 713 N N . ILE A 1 99 ? -11.073 -9.398 8.827 1.00 95.19 99 ILE A N 1
ATOM 714 C CA . ILE A 1 99 ? -11.276 -7.950 8.986 1.00 95.19 99 ILE A CA 1
ATOM 715 C C . ILE A 1 99 ? -10.099 -7.180 8.384 1.00 95.19 99 ILE A C 1
ATOM 717 O O . ILE A 1 99 ? -10.302 -6.243 7.623 1.00 95.19 99 ILE A O 1
ATOM 721 N N . LEU A 1 100 ? -8.872 -7.573 8.729 1.00 96.94 100 LEU A N 1
ATOM 722 C CA . LEU A 1 100 ? -7.641 -7.014 8.179 1.00 96.94 100 LEU A CA 1
ATOM 723 C C . LEU A 1 100 ? -6.974 -8.061 7.292 1.00 96.94 100 LEU A C 1
ATOM 725 O O . LEU A 1 100 ? -6.836 -9.220 7.702 1.00 96.94 100 LEU A O 1
ATOM 729 N N . ARG A 1 101 ? -6.502 -7.642 6.116 1.00 96.75 101 ARG A N 1
ATOM 730 C CA . ARG A 1 101 ? -5.683 -8.491 5.250 1.00 96.75 101 ARG A CA 1
ATOM 731 C C . ARG A 1 101 ? -4.322 -8.720 5.873 1.00 96.75 101 ARG A C 1
ATOM 733 O O . ARG A 1 101 ? -3.818 -9.843 5.896 1.00 96.75 101 ARG A O 1
ATOM 740 N N . ASN A 1 102 ? -3.699 -7.635 6.329 1.00 97.06 102 ASN A N 1
ATOM 741 C CA . ASN A 1 102 ? -2.319 -7.669 6.761 1.00 97.06 102 ASN A CA 1
ATOM 742 C C . ASN A 1 102 ? -2.181 -7.646 8.288 1.00 97.06 102 ASN A C 1
ATOM 744 O O . ASN A 1 102 ? -2.952 -6.979 8.980 1.00 97.06 102 ASN A O 1
ATOM 748 N N . PRO A 1 103 ? -1.128 -8.288 8.828 1.00 96.75 103 PRO A N 1
ATOM 749 C CA . PRO A 1 103 ? -0.715 -8.062 10.206 1.00 96.75 103 PRO A CA 1
ATOM 750 C C . PRO A 1 103 ? -0.362 -6.591 10.439 1.00 96.75 103 PRO A C 1
ATOM 752 O O . PRO A 1 103 ? 0.247 -5.933 9.580 1.00 96.75 103 PRO A O 1
ATOM 755 N N . VAL A 1 104 ? -0.672 -6.120 11.645 1.00 96.94 104 VAL A N 1
ATOM 756 C CA . VAL A 1 104 ? -0.330 -4.780 12.126 1.00 96.94 104 VAL A CA 1
ATOM 757 C C . VAL A 1 104 ? 0.684 -4.923 13.260 1.00 96.94 104 VAL A C 1
ATOM 759 O O . VAL A 1 104 ? 0.320 -5.421 14.323 1.00 96.94 104 VAL A O 1
ATOM 762 N N . PRO A 1 105 ? 1.952 -4.518 13.077 1.00 97.25 105 PRO A N 1
ATOM 763 C CA . PRO A 1 105 ? 2.906 -4.436 14.181 1.00 97.25 105 PRO A CA 1
ATOM 764 C C . PRO A 1 105 ? 2.334 -3.594 15.319 1.00 97.25 105 PRO A C 1
ATOM 766 O O . PRO A 1 105 ? 1.740 -2.544 15.060 1.00 97.25 105 PRO A O 1
ATOM 769 N N . VAL A 1 106 ? 2.520 -4.023 16.567 1.00 94.75 106 VAL A N 1
ATOM 770 C CA . VAL A 1 106 ? 2.050 -3.272 17.744 1.00 94.75 106 VAL A CA 1
ATOM 771 C C . VAL A 1 106 ? 2.593 -1.839 17.730 1.00 94.75 106 VAL A C 1
ATOM 773 O O . VAL A 1 106 ? 1.873 -0.887 18.030 1.00 94.75 106 VAL A O 1
ATOM 776 N N . GLU A 1 107 ? 3.831 -1.663 17.276 1.00 94.75 107 GLU A N 1
ATOM 777 C CA . GLU A 1 107 ? 4.488 -0.373 17.112 1.00 94.75 107 GLU A CA 1
ATOM 778 C C . GLU A 1 107 ? 3.771 0.547 16.137 1.00 94.75 107 GLU A C 1
ATOM 780 O O . GLU A 1 107 ? 3.749 1.750 16.362 1.00 94.75 107 GLU A O 1
ATOM 785 N N . ALA A 1 108 ? 3.113 0.018 15.106 1.00 96.00 108 ALA A N 1
ATOM 786 C CA . ALA A 1 108 ? 2.391 0.834 14.135 1.00 96.00 108 ALA A CA 1
ATOM 787 C C . ALA A 1 108 ? 1.210 1.607 14.756 1.00 96.00 108 ALA A C 1
ATOM 789 O O . ALA A 1 108 ? 0.674 2.521 14.128 1.00 96.00 108 ALA A O 1
ATOM 790 N N . LEU A 1 109 ? 0.789 1.255 15.976 1.00 91.38 109 LEU A N 1
ATOM 791 C CA . LEU A 1 109 ? -0.298 1.930 16.686 1.00 91.38 109 LEU A CA 1
ATOM 792 C C . LEU A 1 109 ? 0.154 3.180 17.454 1.00 91.38 109 LEU A C 1
ATOM 794 O O . LEU A 1 109 ? -0.700 3.986 17.821 1.00 91.38 109 LEU A O 1
ATOM 798 N N . PHE A 1 110 ? 1.459 3.362 17.688 1.00 87.69 110 PHE A N 1
ATOM 799 C CA . PHE A 1 110 ? 2.001 4.505 18.443 1.00 87.69 110 PHE A CA 1
ATOM 800 C C . PHE A 1 110 ? 3.290 5.110 17.864 1.00 87.69 110 PHE A C 1
ATOM 802 O O . PHE A 1 110 ? 3.606 6.263 18.154 1.00 87.69 110 PHE A O 1
ATOM 809 N N . ASP A 1 111 ? 4.053 4.364 17.066 1.00 92.06 111 ASP A N 1
ATOM 810 C CA . ASP A 1 111 ? 5.235 4.836 16.355 1.00 92.06 111 ASP A CA 1
ATOM 811 C C . ASP A 1 111 ? 4.838 5.279 14.948 1.00 92.06 111 ASP A C 1
ATOM 813 O O . ASP A 1 111 ? 4.364 4.501 14.117 1.00 92.06 111 ASP A O 1
ATOM 817 N N . ARG A 1 112 ? 5.049 6.566 14.676 1.00 93.19 112 ARG A N 1
ATOM 818 C CA . ARG A 1 112 ? 4.671 7.184 13.407 1.00 93.19 112 ARG A CA 1
ATOM 819 C C . ARG A 1 112 ? 5.418 6.587 12.213 1.00 93.19 112 ARG A C 1
ATOM 821 O O . ARG A 1 112 ? 4.819 6.465 11.150 1.00 93.19 112 ARG A O 1
ATOM 828 N N . ASN A 1 113 ? 6.698 6.255 12.357 1.00 95.69 113 ASN A N 1
ATOM 829 C CA . ASN A 1 113 ? 7.490 5.749 11.238 1.00 95.69 113 ASN A CA 1
ATOM 830 C C . ASN A 1 113 ? 7.025 4.344 10.863 1.00 95.69 113 ASN A C 1
ATOM 832 O O . ASN A 1 113 ? 6.753 4.091 9.691 1.00 95.69 113 ASN A O 1
ATOM 836 N N . VAL A 1 114 ? 6.812 3.481 11.861 1.00 96.38 114 VAL A N 1
ATOM 837 C CA . VAL A 1 114 ? 6.263 2.137 11.624 1.00 96.38 114 VAL A CA 1
ATOM 838 C C . VAL A 1 114 ? 4.855 2.230 11.026 1.00 96.38 114 VAL A C 1
ATOM 840 O O . VAL A 1 114 ? 4.539 1.528 10.066 1.00 96.38 114 VAL A O 1
ATOM 843 N N . ALA A 1 115 ? 4.017 3.149 11.519 1.00 95.94 115 ALA A N 1
ATOM 844 C CA . ALA A 1 115 ? 2.690 3.389 10.954 1.00 95.94 115 ALA A CA 1
ATOM 845 C C . ALA A 1 115 ? 2.745 3.812 9.476 1.00 95.94 115 ALA A C 1
ATOM 847 O O . ALA A 1 115 ? 1.935 3.344 8.676 1.00 95.94 115 ALA A O 1
ATOM 848 N N . HIS A 1 116 ? 3.687 4.685 9.105 1.00 97.06 116 HIS A N 1
ATOM 849 C CA . HIS A 1 116 ? 3.871 5.132 7.724 1.00 97.06 116 HIS A CA 1
ATOM 850 C C . HIS A 1 116 ? 4.348 4.008 6.804 1.00 97.06 116 HIS A C 1
ATOM 852 O O . HIS A 1 116 ? 3.839 3.896 5.693 1.00 97.06 116 HIS A O 1
ATOM 858 N N . GLU A 1 117 ? 5.282 3.167 7.248 1.00 95.88 117 GLU A N 1
ATOM 859 C CA . GLU A 1 117 ? 5.758 2.027 6.456 1.00 95.88 117 GLU A CA 1
ATOM 860 C C . GLU A 1 117 ? 4.633 1.025 6.181 1.00 95.88 117 GLU A C 1
ATOM 862 O O . GLU A 1 117 ? 4.436 0.595 5.041 1.00 95.88 117 GLU A O 1
ATOM 867 N N . VAL A 1 118 ? 3.837 0.709 7.207 1.00 97.31 118 VAL A N 1
ATOM 868 C CA . VAL A 1 118 ? 2.674 -0.176 7.071 1.00 97.31 118 VAL A CA 1
ATOM 869 C C . VAL A 1 118 ? 1.625 0.445 6.151 1.00 97.31 118 VAL A C 1
ATOM 871 O O . VAL A 1 118 ? 1.137 -0.231 5.246 1.00 97.31 118 VAL A O 1
ATOM 874 N N . ALA A 1 119 ? 1.314 1.731 6.334 1.00 97.25 119 ALA A N 1
ATOM 875 C CA . ALA A 1 119 ? 0.361 2.433 5.482 1.00 97.25 119 ALA A CA 1
ATOM 876 C C . ALA A 1 119 ? 0.819 2.465 4.020 1.00 97.25 119 ALA A C 1
ATOM 878 O O . ALA A 1 119 ? 0.029 2.193 3.121 1.00 97.25 119 ALA A O 1
ATOM 879 N N . PHE A 1 120 ? 2.103 2.729 3.771 1.00 97.19 120 PHE A N 1
ATOM 880 C CA . PHE A 1 120 ? 2.668 2.738 2.426 1.00 97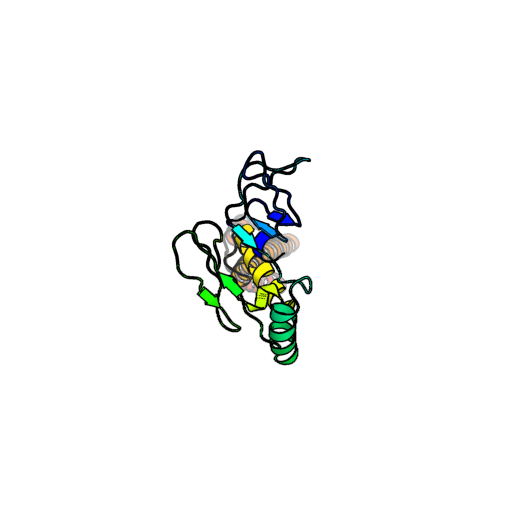.19 120 PHE A CA 1
ATOM 881 C C . PHE A 1 120 ? 2.556 1.369 1.747 1.00 97.19 120 PHE A C 1
ATOM 883 O O . PHE A 1 120 ? 2.052 1.285 0.627 1.00 97.19 120 PHE A O 1
ATOM 890 N N . ARG A 1 121 ? 2.941 0.287 2.440 1.00 96.88 121 ARG A N 1
ATOM 891 C CA . ARG A 1 121 ? 2.752 -1.087 1.948 1.00 96.88 121 ARG A CA 1
ATOM 892 C C . ARG A 1 121 ? 1.286 -1.358 1.608 1.00 96.88 121 ARG A C 1
ATOM 894 O O . ARG A 1 121 ? 0.994 -1.899 0.546 1.00 96.88 121 ARG A O 1
ATOM 901 N N . ASN A 1 122 ? 0.371 -0.993 2.501 1.00 97.62 122 ASN A N 1
ATOM 902 C CA . ASN A 1 122 ? -1.047 -1.262 2.307 1.00 97.62 122 ASN A CA 1
ATOM 903 C C . ASN A 1 122 ? -1.619 -0.479 1.106 1.00 97.62 122 ASN A C 1
ATOM 905 O O . ASN A 1 122 ? -2.348 -1.047 0.296 1.00 97.62 122 ASN A O 1
ATOM 909 N N . LEU A 1 123 ? -1.236 0.791 0.934 1.00 97.56 123 LEU A N 1
ATOM 910 C CA . LEU A 1 123 ? -1.642 1.606 -0.216 1.00 97.56 123 LEU A CA 1
ATOM 911 C C . LEU A 1 123 ? -1.142 1.018 -1.542 1.00 97.56 123 LEU A C 1
ATOM 913 O O . LEU A 1 123 ? -1.912 0.942 -2.496 1.00 97.56 123 LEU A O 1
ATOM 917 N N . LEU A 1 124 ? 0.104 0.539 -1.597 1.00 97.81 124 LEU A N 1
ATOM 918 C CA . LEU A 1 124 ? 0.626 -0.158 -2.779 1.00 97.81 124 LEU A CA 1
ATOM 919 C C . LEU A 1 124 ? -0.231 -1.379 -3.136 1.00 97.81 124 LEU A C 1
ATOM 921 O O . LEU A 1 124 ? -0.633 -1.537 -4.287 1.00 97.81 124 LEU A O 1
ATOM 925 N N . GLN A 1 125 ? -0.594 -2.184 -2.138 1.00 97.56 125 GLN A N 1
ATOM 926 C CA . GLN A 1 125 ? -1.429 -3.371 -2.334 1.00 97.56 125 GLN A CA 1
ATOM 927 C C . GLN A 1 125 ? -2.854 -3.037 -2.772 1.00 97.56 125 GLN A C 1
ATOM 929 O O . GLN A 1 125 ? -3.426 -3.774 -3.576 1.00 97.56 125 GLN A O 1
ATOM 934 N N . ARG A 1 126 ? -3.422 -1.914 -2.315 1.00 96.38 126 ARG A N 1
ATOM 935 C CA . ARG A 1 126 ? -4.706 -1.404 -2.833 1.00 96.38 126 ARG A CA 1
ATOM 936 C C . ARG A 1 126 ? -4.625 -1.019 -4.307 1.00 96.38 126 ARG A C 1
ATOM 938 O O . ARG A 1 126 ? -5.611 -1.166 -5.021 1.00 96.38 126 ARG A O 1
ATOM 945 N N . HIS A 1 127 ? -3.456 -0.581 -4.765 1.00 96.81 127 HIS A N 1
ATOM 946 C CA . HIS A 1 127 ? -3.181 -0.313 -6.175 1.00 96.81 127 HIS A CA 1
ATOM 947 C C . HIS A 1 127 ? -2.731 -1.553 -6.967 1.00 96.81 127 HIS A C 1
ATOM 949 O O . HIS A 1 127 ? -2.428 -1.432 -8.148 1.00 96.81 127 HIS A O 1
ATOM 955 N N . GLY A 1 128 ? -2.733 -2.743 -6.358 1.00 96.94 128 GLY A N 1
ATOM 956 C CA . GLY A 1 128 ? -2.392 -3.999 -7.033 1.00 96.94 128 GLY A CA 1
ATOM 957 C C . GLY A 1 128 ? -0.905 -4.358 -7.018 1.00 96.94 128 GLY A C 1
ATOM 958 O O . GLY A 1 128 ? -0.536 -5.378 -7.592 1.00 96.94 128 GLY A O 1
ATOM 959 N N . TYR A 1 129 ? -0.064 -3.581 -6.333 1.00 97.81 129 TYR A N 1
ATOM 960 C CA . TYR A 1 129 ? 1.366 -3.857 -6.190 1.00 97.81 129 TYR A CA 1
ATOM 961 C C . TYR A 1 129 ? 1.646 -4.592 -4.874 1.00 97.81 129 TYR A C 1
ATOM 963 O O . TYR A 1 129 ? 1.222 -4.147 -3.807 1.00 97.81 129 TYR A O 1
ATOM 971 N N . ALA A 1 130 ? 2.407 -5.686 -4.896 1.00 94.62 130 ALA A N 1
ATOM 972 C CA . ALA A 1 130 ? 2.820 -6.367 -3.667 1.00 94.62 130 ALA A CA 1
ATOM 973 C C . ALA A 1 130 ? 3.792 -5.506 -2.841 1.00 94.62 130 ALA A C 1
ATOM 975 O O . ALA A 1 130 ? 3.808 -5.585 -1.608 1.00 94.62 130 ALA A O 1
ATOM 976 N N . GLY A 1 131 ? 4.573 -4.658 -3.517 1.00 94.88 131 GLY A N 1
ATOM 977 C CA . GLY A 1 131 ? 5.487 -3.704 -2.905 1.00 94.88 131 GLY A CA 1
ATOM 978 C C . GLY A 1 131 ? 6.131 -2.761 -3.920 1.00 94.88 131 GLY A C 1
ATOM 979 O O . GLY A 1 131 ? 5.778 -2.731 -5.096 1.00 94.88 131 GLY A O 1
ATOM 980 N N . LEU A 1 132 ? 7.101 -1.973 -3.454 1.00 96.06 132 LEU A N 1
ATOM 981 C CA . LEU A 1 132 ? 7.759 -0.945 -4.268 1.00 96.06 132 LEU A CA 1
ATOM 982 C C . LEU A 1 132 ? 8.580 -1.527 -5.429 1.00 96.06 132 LEU A C 1
ATOM 984 O O . LEU A 1 132 ? 8.784 -0.853 -6.436 1.00 96.06 132 LEU A O 1
ATOM 988 N N . ASP A 1 133 ? 9.054 -2.764 -5.299 1.00 97.19 133 ASP A N 1
ATOM 989 C CA . ASP A 1 133 ? 9.829 -3.414 -6.355 1.00 97.19 133 ASP A CA 1
ATOM 990 C C . ASP A 1 133 ? 8.976 -3.738 -7.587 1.00 97.19 133 ASP A C 1
ATOM 992 O O . ASP A 1 133 ? 9.486 -3.625 -8.699 1.00 97.19 133 ASP A O 1
ATOM 996 N N . ASP A 1 134 ? 7.676 -4.003 -7.421 1.00 97.50 134 ASP A N 1
ATOM 997 C CA . ASP A 1 134 ? 6.755 -4.184 -8.550 1.00 97.50 134 ASP A CA 1
ATOM 998 C C . ASP A 1 134 ? 6.585 -2.874 -9.328 1.00 97.50 134 ASP A C 1
ATOM 1000 O O . ASP A 1 134 ? 6.717 -2.855 -10.550 1.00 97.50 134 ASP A O 1
ATOM 1004 N N . VAL A 1 135 ? 6.399 -1.755 -8.615 1.00 97.62 135 VAL A N 1
ATOM 1005 C CA . VAL A 1 135 ? 6.313 -0.412 -9.218 1.00 97.62 135 VAL A CA 1
ATOM 1006 C C . VAL A 1 135 ? 7.597 -0.077 -9.982 1.00 97.62 135 VAL A C 1
ATOM 1008 O O . VAL A 1 135 ? 7.561 0.450 -11.093 1.00 97.62 135 VAL A O 1
ATOM 1011 N N . ARG A 1 136 ? 8.762 -0.397 -9.405 1.00 97.81 136 ARG A N 1
ATOM 1012 C CA . ARG A 1 136 ? 10.061 -0.190 -10.064 1.00 97.81 136 ARG A CA 1
ATOM 1013 C C . ARG A 1 136 ? 10.224 -1.074 -11.296 1.00 97.81 136 ARG A C 1
ATOM 1015 O O . ARG A 1 136 ? 10.798 -0.617 -12.282 1.00 97.81 136 ARG A O 1
ATOM 1022 N N . ALA A 1 137 ? 9.769 -2.323 -11.239 1.00 97.50 137 ALA A N 1
ATOM 1023 C CA . ALA A 1 137 ? 9.850 -3.253 -12.357 1.00 97.50 137 ALA A CA 1
ATOM 1024 C C . ALA A 1 137 ? 8.968 -2.801 -13.529 1.00 97.50 137 ALA A C 1
ATOM 1026 O O . ALA A 1 137 ? 9.444 -2.799 -14.667 1.00 97.50 137 ALA A O 1
ATOM 1027 N N . GLU A 1 138 ? 7.739 -2.363 -13.243 1.00 97.25 138 GLU A N 1
ATOM 1028 C CA . GLU A 1 138 ? 6.817 -1.775 -14.219 1.00 97.25 138 GLU A CA 1
ATOM 1029 C C . GLU A 1 138 ? 7.430 -0.533 -14.870 1.00 97.25 138 GLU A C 1
ATOM 1031 O O . GLU A 1 138 ? 7.639 -0.519 -16.083 1.00 97.25 138 GLU A O 1
ATOM 1036 N N . GLY A 1 139 ? 7.868 0.442 -14.067 1.00 97.81 139 GLY A N 1
ATOM 1037 C CA . GLY A 1 139 ? 8.503 1.655 -14.587 1.00 97.81 139 GLY A CA 1
ATOM 1038 C C . GLY A 1 139 ? 9.784 1.379 -15.385 1.00 97.81 139 GLY A C 1
ATOM 1039 O O . GLY A 1 139 ? 10.082 2.067 -16.361 1.00 97.81 139 GLY A O 1
ATOM 1040 N N . ALA A 1 140 ? 10.550 0.342 -15.029 1.00 96.56 140 ALA A N 1
ATOM 1041 C CA . ALA A 1 140 ? 11.714 -0.065 -15.810 1.00 96.56 140 ALA A CA 1
ATOM 1042 C C . ALA A 1 140 ? 11.325 -0.671 -17.170 1.00 96.56 140 ALA A C 1
ATOM 1044 O O . ALA A 1 140 ? 12.060 -0.489 -18.142 1.00 96.56 140 ALA A O 1
ATOM 1045 N N . GLU A 1 141 ? 10.209 -1.398 -17.259 1.00 96.31 141 GLU A N 1
ATOM 1046 C CA . GLU A 1 141 ? 9.706 -1.912 -18.537 1.00 96.31 141 GLU A CA 1
ATOM 1047 C C . GLU A 1 141 ? 9.141 -0.796 -19.414 1.0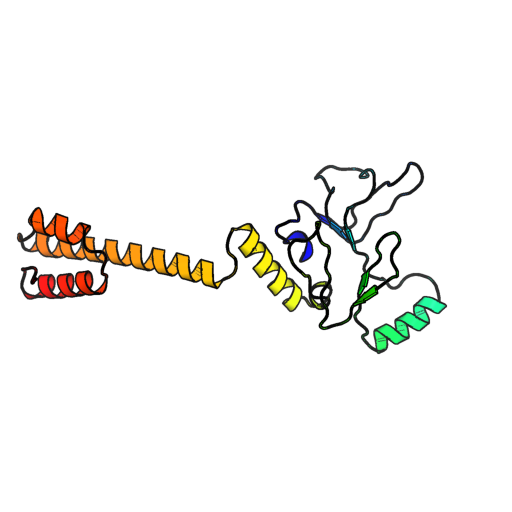0 96.31 141 GLU A C 1
ATOM 1049 O O . GLU A 1 141 ? 9.488 -0.731 -20.596 1.00 96.31 141 GLU A O 1
ATOM 1054 N N . GLU A 1 142 ? 8.372 0.124 -18.834 1.00 96.81 142 GLU A N 1
ATOM 1055 C CA . GLU A 1 142 ? 7.890 1.326 -19.521 1.00 96.81 142 GLU A CA 1
ATOM 1056 C C . GLU A 1 142 ? 9.060 2.152 -20.064 1.00 96.81 142 GLU A C 1
ATOM 1058 O O . GLU A 1 142 ? 9.118 2.436 -21.260 1.00 96.81 142 GLU A O 1
ATOM 1063 N N . GLY A 1 143 ? 10.077 2.422 -19.239 1.00 97.12 143 GLY A N 1
ATOM 1064 C CA . GLY A 1 143 ? 11.275 3.143 -19.670 1.00 97.12 143 GLY A CA 1
ATOM 1065 C C . GLY A 1 143 ? 12.047 2.421 -20.782 1.00 97.12 143 GLY A C 1
ATOM 1066 O O . GLY A 1 143 ? 12.535 3.054 -21.721 1.00 97.12 143 GLY A O 1
ATOM 1067 N N . ARG A 1 144 ? 12.126 1.081 -20.746 1.00 95.62 144 ARG A N 1
ATOM 1068 C CA . ARG A 1 144 ? 12.701 0.298 -21.855 1.00 95.62 144 ARG A CA 1
ATOM 1069 C C . ARG A 1 144 ? 11.854 0.394 -23.119 1.00 95.62 144 ARG A C 1
ATOM 1071 O O . ARG A 1 144 ? 12.407 0.357 -24.216 1.00 95.62 144 ARG A O 1
ATOM 1078 N N . HIS A 1 145 ? 10.531 0.428 -22.997 1.00 95.81 145 HIS A N 1
ATOM 1079 C CA . HIS A 1 145 ? 9.624 0.586 -24.130 1.00 95.81 145 HIS A CA 1
ATOM 1080 C C . HIS A 1 145 ? 9.785 1.967 -24.777 1.00 95.81 145 HIS A C 1
ATOM 1082 O O . HIS A 1 145 ? 10.031 2.053 -25.978 1.00 95.81 145 HIS A O 1
ATOM 1088 N N . GLU A 1 146 ? 9.764 3.037 -23.985 1.00 96.50 146 GLU A N 1
ATOM 1089 C CA . GLU A 1 146 ? 9.989 4.401 -24.472 1.00 96.50 146 GLU A CA 1
ATOM 1090 C C . GLU A 1 146 ? 11.360 4.558 -25.140 1.00 96.50 146 GLU A C 1
ATOM 1092 O O . GLU A 1 146 ? 11.459 5.090 -26.246 1.00 96.50 146 GLU A O 1
ATOM 1097 N N . ALA A 1 147 ? 12.422 4.021 -24.529 1.00 96.88 147 ALA A N 1
ATOM 1098 C CA . ALA A 1 147 ? 13.761 4.060 -25.113 1.00 96.88 147 ALA A CA 1
ATOM 1099 C C . ALA A 1 147 ? 13.830 3.342 -26.475 1.00 96.88 147 ALA A C 1
ATOM 1101 O O . ALA A 1 147 ? 14.533 3.802 -27.380 1.00 96.88 147 ALA A O 1
ATOM 1102 N N . ARG A 1 148 ? 13.084 2.239 -26.650 1.00 96.81 148 ARG A N 1
ATOM 1103 C CA . ARG A 1 148 ? 12.992 1.533 -27.939 1.00 96.81 148 ARG A CA 1
ATOM 1104 C C . ARG A 1 148 ? 12.342 2.424 -28.984 1.00 96.81 148 ARG A C 1
ATOM 1106 O O . ARG A 1 148 ? 12.899 2.563 -30.070 1.00 96.81 148 ARG A O 1
ATOM 1113 N N . GLU A 1 149 ? 11.215 3.050 -28.661 1.00 97.44 149 GLU A N 1
ATOM 1114 C CA . GLU A 1 149 ? 10.511 3.933 -29.596 1.00 97.44 149 GLU A CA 1
ATOM 1115 C C . GLU A 1 149 ? 11.366 5.134 -30.011 1.00 97.44 149 GLU A C 1
ATOM 1117 O O . GLU A 1 149 ? 11.487 5.414 -31.207 1.00 97.44 149 GLU A O 1
ATOM 1122 N N . VAL A 1 150 ? 12.064 5.764 -29.062 1.00 97.62 150 VAL A N 1
ATOM 1123 C CA . VAL A 1 150 ? 12.982 6.876 -29.353 1.00 97.62 150 VAL A CA 1
ATOM 1124 C C . VAL A 1 150 ? 14.113 6.440 -30.288 1.00 97.62 150 VAL A C 1
ATOM 1126 O O . VAL A 1 150 ? 14.398 7.122 -31.275 1.00 97.62 150 VAL A O 1
ATOM 1129 N N . LEU A 1 151 ? 14.758 5.297 -30.027 1.00 97.50 151 LEU A N 1
ATOM 1130 C CA . LEU A 1 151 ? 15.839 4.807 -30.890 1.00 97.50 151 LEU A CA 1
ATOM 1131 C C . LEU A 1 151 ? 15.335 4.409 -32.281 1.00 97.50 151 LEU A C 1
ATOM 1133 O O . LEU A 1 151 ? 16.002 4.694 -33.277 1.00 97.50 151 LEU A O 1
ATOM 1137 N N . ARG A 1 152 ? 14.150 3.794 -32.372 1.00 97.56 152 ARG A N 1
ATOM 1138 C CA . ARG A 1 152 ? 13.504 3.457 -33.650 1.00 97.56 152 ARG A CA 1
ATOM 1139 C C . ARG A 1 152 ? 13.241 4.710 -34.477 1.00 97.56 152 ARG A C 1
ATOM 1141 O O . ARG A 1 152 ? 13.566 4.745 -35.665 1.00 97.56 152 ARG A O 1
ATOM 1148 N N . GLU A 1 153 ? 12.677 5.744 -33.863 1.00 97.44 153 GLU A N 1
ATOM 1149 C CA . GLU A 1 153 ? 12.424 7.018 -34.532 1.00 97.44 153 GLU A CA 1
ATOM 1150 C C . GLU A 1 153 ? 13.726 7.699 -34.972 1.00 97.44 153 GLU A C 1
ATOM 1152 O O . GLU A 1 153 ? 13.852 8.103 -36.134 1.00 97.44 153 GLU A O 1
ATOM 1157 N N . LEU A 1 154 ? 14.724 7.765 -34.088 1.00 96.75 154 LEU A N 1
ATOM 1158 C CA . LEU A 1 154 ? 16.032 8.341 -34.394 1.00 96.75 154 LEU A CA 1
ATOM 1159 C C . LEU A 1 154 ? 16.694 7.630 -35.579 1.00 96.75 154 LEU A C 1
ATOM 1161 O O . LEU A 1 154 ? 17.226 8.282 -36.484 1.00 96.75 154 LEU A O 1
ATOM 1165 N N . LEU A 1 155 ? 16.628 6.301 -35.611 1.00 95.69 155 LEU A N 1
ATOM 1166 C CA . LEU A 1 155 ? 17.181 5.500 -36.693 1.00 95.69 155 LEU A CA 1
ATOM 1167 C C . LEU A 1 155 ? 16.457 5.753 -38.020 1.00 95.69 155 LEU A C 1
ATOM 1169 O O . LEU A 1 155 ? 17.110 6.015 -39.034 1.00 95.69 155 LEU A O 1
ATOM 1173 N N . ARG A 1 156 ? 15.117 5.761 -38.017 1.00 95.56 156 ARG A N 1
ATOM 1174 C CA . ARG A 1 156 ? 14.308 6.104 -39.202 1.00 95.56 156 ARG A CA 1
ATOM 1175 C C . ARG A 1 156 ? 14.665 7.485 -39.736 1.00 95.56 156 ARG A C 1
ATOM 1177 O O . ARG A 1 156 ? 14.874 7.637 -40.938 1.00 95.56 156 ARG A O 1
ATOM 1184 N N . ASN A 1 157 ? 14.762 8.481 -38.860 1.00 95.94 157 ASN A N 1
ATOM 1185 C CA . ASN A 1 157 ? 15.096 9.852 -39.240 1.00 95.94 157 ASN A CA 1
ATOM 1186 C C . ASN A 1 157 ?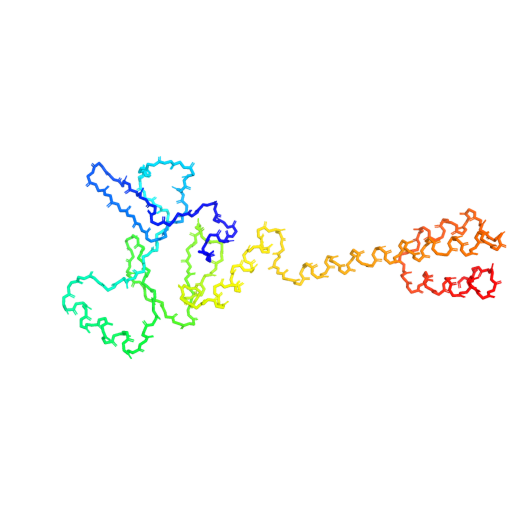 16.517 9.949 -39.805 1.00 95.94 157 ASN A C 1
ATOM 1188 O O . ASN A 1 157 ? 16.726 10.597 -40.831 1.00 95.94 157 ASN A O 1
ATOM 1192 N N . THR A 1 158 ? 17.471 9.237 -39.203 1.00 94.38 158 THR A N 1
ATOM 1193 C CA . THR A 1 158 ? 18.863 9.178 -39.668 1.00 94.38 158 THR A CA 1
ATOM 1194 C C . THR A 1 158 ? 18.971 8.564 -41.065 1.00 94.38 158 THR A C 1
ATOM 1196 O O . THR A 1 158 ? 19.644 9.119 -41.934 1.00 94.38 158 THR A O 1
ATOM 1199 N N . LEU A 1 159 ? 18.285 7.445 -41.315 1.00 93.06 159 LEU A N 1
ATOM 1200 C CA . LEU A 1 159 ? 18.274 6.795 -42.629 1.00 93.06 159 LEU A CA 1
ATOM 1201 C C . LEU A 1 159 ? 17.515 7.626 -43.669 1.00 93.06 159 LEU A C 1
ATOM 1203 O O . LEU A 1 159 ? 17.971 7.752 -44.806 1.00 93.06 159 LEU A O 1
ATOM 1207 N N . ARG A 1 160 ? 16.386 8.240 -43.288 1.00 93.69 160 ARG A N 1
ATOM 1208 C CA . ARG A 1 160 ? 15.596 9.110 -44.173 1.00 93.69 160 ARG A CA 1
ATOM 1209 C C . ARG A 1 160 ? 16.390 10.341 -44.597 1.00 93.69 160 ARG A C 1
ATOM 1211 O O . ARG A 1 160 ? 16.417 10.648 -45.783 1.00 93.69 160 ARG A O 1
ATOM 1218 N N . GLY A 1 161 ? 17.075 11.001 -43.662 1.00 92.06 161 GLY A N 1
ATOM 1219 C CA . GLY A 1 161 ? 17.930 12.159 -43.949 1.00 92.06 161 GLY A CA 1
ATOM 1220 C C . GLY A 1 161 ? 19.080 11.844 -44.910 1.00 92.06 161 GLY A C 1
ATOM 1221 O O . GLY A 1 161 ? 19.566 12.734 -45.600 1.00 92.06 161 GLY A O 1
ATOM 1222 N N . ARG A 1 162 ? 19.475 10.570 -45.003 1.00 87.94 162 ARG A N 1
ATOM 1223 C CA . ARG A 1 162 ? 20.477 10.068 -45.953 1.00 87.94 162 ARG A CA 1
ATOM 1224 C C . ARG A 1 162 ? 19.893 9.487 -47.243 1.00 87.94 162 ARG A C 1
ATOM 1226 O O . ARG A 1 162 ? 20.655 9.071 -48.108 1.00 87.94 162 ARG A O 1
ATOM 1233 N N . GLY A 1 163 ? 18.569 9.419 -47.374 1.00 90.25 163 GLY A N 1
ATOM 1234 C CA . GLY A 1 163 ? 17.906 8.782 -48.515 1.00 90.25 163 GLY A CA 1
ATOM 1235 C C . GLY A 1 163 ? 18.053 7.254 -48.567 1.00 90.25 163 GLY A C 1
ATOM 1236 O O . GLY A 1 163 ? 17.849 6.671 -49.624 1.00 90.25 163 GLY A O 1
ATOM 1237 N N . ALA A 1 164 ? 18.399 6.604 -47.450 1.00 89.38 164 ALA A N 1
ATOM 1238 C CA . ALA A 1 164 ? 18.663 5.161 -47.364 1.00 89.38 164 ALA A CA 1
ATOM 1239 C C . ALA A 1 164 ? 17.525 4.357 -46.698 1.00 89.38 164 ALA A C 1
ATOM 1241 O O . ALA A 1 164 ? 17.628 3.142 -46.520 1.00 89.38 164 ALA A O 1
ATOM 1242 N N . LEU A 1 165 ? 16.439 5.017 -46.280 1.00 93.00 165 LEU A N 1
ATOM 1243 C CA . LEU A 1 165 ? 15.311 4.342 -45.636 1.00 93.00 165 LEU A CA 1
ATOM 1244 C C . LEU A 1 165 ? 14.499 3.543 -46.667 1.00 93.00 165 LEU A C 1
ATOM 1246 O O . LEU A 1 165 ? 13.952 4.115 -47.608 1.00 93.00 165 LEU A O 1
ATOM 1250 N N . THR A 1 166 ? 14.382 2.233 -46.454 1.00 93.62 166 THR A N 1
ATOM 1251 C CA . THR A 1 166 ? 13.563 1.317 -47.262 1.00 93.62 166 THR A CA 1
ATOM 1252 C C . THR A 1 166 ? 12.434 0.729 -46.410 1.00 93.62 166 THR A C 1
ATOM 1254 O O . THR A 1 166 ? 12.477 0.791 -45.180 1.00 93.62 166 THR A O 1
ATOM 1257 N N . ALA A 1 167 ? 11.426 0.127 -47.049 1.00 94.06 167 ALA A N 1
ATOM 1258 C CA . ALA A 1 167 ? 10.349 -0.574 -46.339 1.00 94.06 167 ALA A CA 1
ATOM 1259 C C . ALA A 1 167 ? 10.864 -1.773 -45.513 1.00 94.06 167 ALA A C 1
ATOM 1261 O O . ALA A 1 167 ? 10.327 -2.084 -44.449 1.00 94.06 167 ALA A O 1
ATOM 1262 N N . GLU A 1 168 ? 11.936 -2.421 -45.978 1.00 92.75 168 GLU A N 1
ATOM 1263 C CA . GLU A 1 168 ? 12.598 -3.508 -45.255 1.00 92.75 168 GLU A CA 1
ATOM 1264 C C . GLU A 1 168 ? 13.288 -2.998 -43.985 1.00 92.75 168 GLU A C 1
ATOM 1266 O O . GLU A 1 168 ? 13.106 -3.576 -42.912 1.00 92.75 168 GLU A O 1
ATOM 1271 N N . HIS A 1 169 ? 14.005 -1.871 -44.074 1.00 91.75 169 HIS A N 1
ATOM 1272 C CA . HIS A 1 169 ? 14.573 -1.212 -42.899 1.00 91.75 169 HIS A CA 1
ATOM 1273 C C . HIS A 1 169 ? 13.479 -0.848 -41.892 1.00 91.75 169 HIS A C 1
ATOM 1275 O O . HIS A 1 169 ? 13.621 -1.144 -40.711 1.00 91.75 169 HIS A O 1
ATOM 1281 N N . ASP A 1 170 ? 12.364 -0.271 -42.343 1.00 93.50 170 ASP A N 1
ATOM 1282 C CA . ASP A 1 170 ? 11.279 0.136 -41.447 1.00 93.50 170 ASP A CA 1
ATOM 1283 C C . ASP A 1 170 ? 10.648 -1.053 -40.699 1.00 93.50 170 ASP A C 1
ATOM 1285 O O . ASP A 1 170 ? 10.413 -0.983 -39.489 1.00 93.50 170 ASP A O 1
ATOM 1289 N N . THR A 1 171 ? 10.479 -2.182 -41.396 1.00 95.69 171 THR A N 1
ATOM 1290 C CA . THR A 1 171 ? 9.987 -3.437 -40.808 1.00 95.69 171 THR A CA 1
ATOM 1291 C C . THR A 1 171 ? 10.980 -4.010 -39.791 1.00 95.69 171 THR A C 1
ATOM 1293 O O . THR A 1 171 ? 10.581 -4.362 -38.680 1.00 95.69 171 THR A O 1
ATOM 1296 N N . ARG A 1 172 ? 12.282 -4.059 -40.122 1.00 94.62 172 ARG A N 1
ATOM 1297 C CA . ARG A 1 172 ? 13.339 -4.530 -39.202 1.00 94.62 172 ARG A CA 1
ATOM 1298 C C . ARG A 1 172 ? 13.420 -3.663 -37.941 1.00 94.62 172 ARG A C 1
ATOM 1300 O O . ARG A 1 172 ? 13.519 -4.195 -36.839 1.00 94.62 172 ARG A O 1
ATOM 1307 N N . ILE A 1 173 ? 13.333 -2.340 -38.090 1.00 95.31 173 ILE A N 1
ATOM 1308 C CA . ILE A 1 173 ? 13.366 -1.380 -36.977 1.00 95.31 173 ILE A CA 1
ATOM 1309 C C . ILE A 1 173 ? 12.160 -1.580 -36.052 1.00 95.31 173 ILE A C 1
ATOM 1311 O O . ILE A 1 173 ? 12.333 -1.686 -34.837 1.00 95.31 173 ILE A O 1
ATOM 1315 N N . ALA A 1 174 ? 10.952 -1.676 -36.615 1.00 95.19 174 ALA A N 1
ATOM 1316 C CA . ALA A 1 174 ? 9.726 -1.902 -35.847 1.00 95.19 174 ALA A CA 1
ATOM 1317 C C . ALA A 1 174 ? 9.727 -3.257 -35.119 1.00 95.19 174 ALA A C 1
ATOM 1319 O O . ALA A 1 174 ? 9.211 -3.366 -34.009 1.00 95.19 174 ALA A O 1
ATOM 1320 N N . GLY A 1 175 ? 10.320 -4.282 -35.734 1.00 95.00 175 GLY A N 1
ATOM 1321 C CA . GLY A 1 175 ? 10.381 -5.633 -35.182 1.00 95.00 175 GLY A CA 1
ATOM 1322 C C . GLY A 1 175 ? 11.465 -5.854 -34.125 1.00 95.00 175 GLY A C 1
ATOM 1323 O O . GLY A 1 175 ? 11.380 -6.835 -33.396 1.00 95.00 175 GLY A O 1
ATOM 1324 N N . CYS A 1 176 ? 12.475 -4.984 -34.013 1.00 95.31 176 CYS A N 1
ATOM 1325 C CA . CYS A 1 176 ? 13.621 -5.214 -33.129 1.00 95.31 176 CYS A CA 1
ATOM 1326 C C . CYS A 1 176 ? 13.280 -4.922 -31.655 1.00 95.31 176 CYS A C 1
ATOM 1328 O O . CYS A 1 176 ? 13.020 -3.759 -31.327 1.00 95.31 176 CYS A O 1
ATOM 1330 N N . PRO A 1 177 ? 13.275 -5.924 -30.752 1.00 93.62 177 PRO A N 1
ATOM 1331 C CA . PRO A 1 177 ? 12.953 -5.716 -29.342 1.00 93.62 177 PRO A CA 1
ATOM 1332 C C . PRO A 1 177 ? 14.178 -5.331 -28.501 1.00 93.62 177 PRO A C 1
ATOM 1334 O O . PRO A 1 177 ? 14.024 -4.983 -27.334 1.00 93.62 177 PRO A O 1
ATOM 1337 N N . ASP A 1 178 ? 15.386 -5.420 -29.058 1.00 95.44 178 ASP A N 1
ATOM 1338 C CA . ASP A 1 178 ? 16.628 -5.256 -28.312 1.00 95.44 178 ASP A CA 1
ATOM 1339 C C . ASP A 1 178 ? 17.160 -3.819 -28.427 1.00 95.44 178 ASP A C 1
ATOM 1341 O O . ASP A 1 178 ? 17.513 -3.326 -29.502 1.00 95.44 178 ASP A O 1
ATOM 1345 N N . LEU A 1 179 ? 17.225 -3.148 -27.276 1.00 95.38 179 LEU A N 1
ATOM 1346 C CA . LEU A 1 179 ? 17.739 -1.787 -27.144 1.00 95.38 179 LEU A CA 1
ATOM 1347 C C . LEU A 1 179 ? 19.202 -1.652 -27.570 1.00 95.38 179 LEU A C 1
ATOM 1349 O O . LEU A 1 179 ? 19.560 -0.648 -28.184 1.00 95.38 179 LEU A O 1
ATOM 1353 N N . ALA A 1 180 ? 20.049 -2.634 -27.256 1.00 95.75 180 ALA A N 1
ATOM 1354 C CA . ALA A 1 180 ? 21.468 -2.585 -27.590 1.00 95.75 180 ALA A CA 1
ATOM 1355 C C . ALA A 1 180 ? 21.673 -2.673 -29.106 1.00 95.75 180 ALA A C 1
ATOM 1357 O O . ALA A 1 180 ? 22.489 -1.940 -29.665 1.00 95.75 180 ALA A O 1
ATOM 1358 N N . TRP A 1 181 ? 20.875 -3.505 -29.778 1.00 95.88 181 TRP A N 1
ATOM 1359 C CA . TRP A 1 181 ? 20.883 -3.600 -31.236 1.00 95.88 181 TRP A CA 1
ATOM 1360 C C . TRP A 1 181 ? 20.383 -2.317 -31.891 1.00 95.88 181 TRP A C 1
ATOM 1362 O O . TRP A 1 181 ? 21.051 -1.794 -32.780 1.00 95.88 181 TRP A O 1
ATOM 1372 N N . LEU A 1 182 ? 19.266 -1.752 -31.418 1.00 96.31 182 LEU A N 1
ATOM 1373 C CA . LEU A 1 182 ? 18.773 -0.464 -31.914 1.00 96.31 182 LEU A CA 1
ATOM 1374 C C . LEU A 1 182 ? 19.814 0.653 -31.737 1.00 96.31 182 LEU A C 1
ATOM 1376 O O . LEU A 1 182 ? 20.035 1.438 -32.659 1.00 96.31 182 LEU A O 1
ATOM 1380 N N . ALA A 1 183 ? 20.494 0.708 -30.590 1.00 95.69 183 ALA A N 1
ATOM 1381 C CA . ALA A 1 183 ? 21.546 1.689 -30.335 1.00 95.69 183 ALA A CA 1
ATOM 1382 C C . ALA A 1 183 ? 22.757 1.500 -31.266 1.00 95.69 183 ALA A C 1
ATOM 1384 O O . ALA A 1 183 ? 23.263 2.474 -31.831 1.00 95.69 183 ALA A O 1
ATOM 1385 N N . ALA A 1 184 ? 23.194 0.255 -31.478 1.00 94.69 184 ALA A N 1
ATOM 1386 C CA . ALA A 1 184 ? 24.268 -0.064 -32.416 1.00 94.69 184 ALA A CA 1
ATOM 1387 C C . ALA A 1 184 ? 23.892 0.325 -33.854 1.00 94.69 184 ALA A C 1
ATOM 1389 O O . ALA A 1 184 ? 24.685 0.948 -34.558 1.00 94.69 184 ALA A O 1
ATOM 1390 N N . TRP A 1 185 ? 22.660 0.038 -34.275 1.00 94.69 185 TRP A N 1
ATOM 1391 C CA . TRP A 1 185 ? 22.140 0.425 -35.583 1.00 94.69 185 TRP A CA 1
ATOM 1392 C C . TRP A 1 185 ? 22.090 1.940 -35.775 1.00 94.69 185 TRP A C 1
ATOM 1394 O O . TRP A 1 185 ? 22.474 2.422 -36.839 1.00 94.69 185 TRP A O 1
ATOM 1404 N N . VAL A 1 186 ? 21.688 2.703 -34.753 1.00 94.31 186 VAL A N 1
ATOM 1405 C CA . VAL A 1 186 ? 21.767 4.173 -34.776 1.00 94.31 186 VAL A CA 1
ATOM 1406 C C . VAL A 1 186 ? 23.208 4.633 -34.989 1.00 94.31 186 VAL A C 1
ATOM 1408 O O . VAL 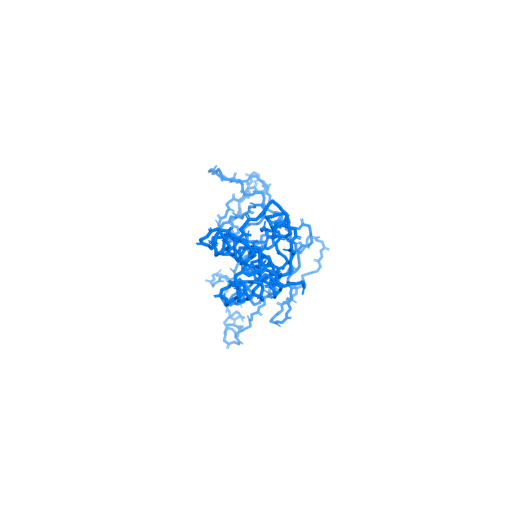A 1 186 ? 23.453 5.455 -35.872 1.00 94.31 186 VAL A O 1
ATOM 1411 N N . ALA A 1 187 ? 24.171 4.092 -34.237 1.00 92.69 187 ALA A N 1
ATOM 1412 C CA . ALA A 1 187 ? 25.579 4.473 -34.359 1.00 92.69 187 ALA A CA 1
ATOM 1413 C C . ALA A 1 187 ? 26.158 4.148 -35.751 1.00 92.69 187 ALA A C 1
ATOM 1415 O O . ALA A 1 187 ? 26.855 4.968 -36.360 1.00 92.69 187 ALA A O 1
ATOM 1416 N N . THR A 1 188 ? 25.822 2.979 -36.293 1.00 90.56 188 THR A N 1
ATOM 1417 C CA . THR A 1 188 ? 26.241 2.551 -37.633 1.00 90.56 188 THR A CA 1
ATOM 1418 C C . THR A 1 188 ? 25.596 3.404 -38.722 1.00 90.56 188 THR A C 1
ATOM 1420 O O . THR A 1 188 ? 26.294 3.908 -39.605 1.00 90.56 188 THR A O 1
ATOM 1423 N N . ALA A 1 189 ? 24.286 3.652 -38.640 1.00 88.94 189 ALA A N 1
ATOM 1424 C CA . ALA A 1 189 ? 23.586 4.512 -39.588 1.00 88.94 189 ALA A CA 1
ATOM 1425 C C . ALA A 1 189 ? 24.145 5.939 -39.552 1.00 88.94 189 ALA A C 1
ATOM 1427 O O . ALA A 1 189 ? 24.302 6.553 -40.606 1.00 88.94 189 ALA A O 1
ATOM 1428 N N . ALA A 1 190 ? 24.502 6.444 -38.363 1.00 86.00 190 ALA A N 1
ATOM 1429 C CA . ALA A 1 190 ? 25.110 7.755 -38.159 1.00 86.00 190 ALA A CA 1
ATOM 1430 C C . ALA A 1 190 ? 26.502 7.904 -38.794 1.00 86.00 190 ALA A C 1
ATOM 1432 O O . ALA A 1 190 ? 26.880 9.026 -39.129 1.00 86.00 190 ALA A O 1
ATOM 1433 N N . THR A 1 191 ? 27.242 6.813 -38.994 1.00 83.88 191 THR A N 1
ATOM 1434 C CA . THR A 1 191 ? 28.624 6.834 -39.504 1.00 83.88 191 THR A CA 1
ATOM 1435 C C . THR A 1 191 ? 28.728 6.415 -40.969 1.00 83.88 191 THR A C 1
ATOM 1437 O O . THR A 1 191 ? 29.407 7.081 -41.745 1.00 83.88 191 THR A O 1
ATOM 1440 N N . THR A 1 192 ? 28.035 5.349 -41.368 1.00 73.00 192 THR A N 1
ATOM 1441 C CA . THR A 1 192 ? 28.190 4.712 -42.691 1.00 73.00 192 THR A CA 1
ATOM 1442 C C . THR A 1 192 ? 27.029 4.986 -43.645 1.00 73.00 192 THR A C 1
ATOM 1444 O O . THR A 1 192 ? 27.189 4.878 -44.857 1.00 73.00 192 THR A O 1
ATOM 1447 N N . GLY A 1 193 ? 25.858 5.351 -43.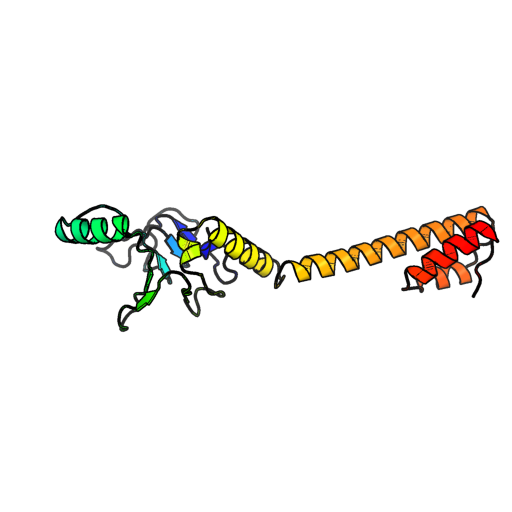115 1.00 60.72 193 GLY A N 1
ATOM 1448 C CA . GLY A 1 193 ? 24.632 5.506 -43.898 1.00 60.72 193 GLY A CA 1
ATOM 1449 C C . GLY A 1 193 ? 23.957 4.201 -44.332 1.00 60.72 193 GLY A C 1
ATOM 1450 O O . GLY A 1 193 ? 22.981 4.271 -45.074 1.00 60.72 193 GLY A O 1
ATOM 1451 N N . VAL A 1 194 ? 24.423 3.039 -43.859 1.00 62.78 194 VAL A N 1
ATOM 1452 C CA . VAL A 1 194 ? 23.837 1.715 -44.134 1.00 62.78 194 VAL A CA 1
ATOM 1453 C C . VAL A 1 194 ? 23.584 0.992 -42.805 1.00 62.78 194 VAL A C 1
ATOM 1455 O O . VAL A 1 194 ? 24.302 1.216 -41.834 1.00 62.78 194 VAL A O 1
ATOM 1458 N N . LEU A 1 195 ? 22.545 0.154 -42.734 1.00 57.97 195 LEU A N 1
ATOM 1459 C CA . LEU A 1 195 ? 22.349 -0.770 -41.615 1.00 57.97 195 LEU A CA 1
ATOM 1460 C C . LEU A 1 195 ? 23.200 -2.022 -41.853 1.00 57.97 195 LEU A C 1
ATOM 1462 O O . LEU A 1 195 ? 22.990 -2.718 -42.842 1.00 57.97 195 LEU A O 1
ATOM 1466 N N . SER A 1 196 ? 24.164 -2.286 -40.972 1.00 58.16 196 SER A N 1
ATOM 1467 C CA . SER A 1 196 ? 24.879 -3.567 -40.951 1.00 58.16 196 SER A CA 1
ATOM 1468 C C . SER A 1 196 ? 24.017 -4.638 -40.286 1.00 58.16 196 SER A C 1
ATOM 1470 O O . SER A 1 196 ? 23.262 -4.324 -39.361 1.00 58.16 196 SER A O 1
ATOM 1472 N N . ASP A 1 197 ? 24.152 -5.877 -40.761 1.00 54.91 197 ASP A N 1
ATOM 1473 C CA . ASP A 1 197 ? 23.495 -7.052 -40.181 1.00 54.91 197 ASP A CA 1
ATOM 1474 C C . ASP A 1 197 ? 23.942 -7.366 -38.752 1.00 54.91 197 ASP A C 1
ATOM 1476 O O . ASP A 1 197 ? 25.133 -7.149 -38.421 1.00 54.91 197 ASP A O 1
#